Protein AF-A0A1D1V0N4-F1 (afdb_monomer)

Structure (mmCIF, N/CA/C/O backbone):
data_AF-A0A1D1V0N4-F1
#
_entry.id   AF-A0A1D1V0N4-F1
#
loop_
_atom_site.group_PDB
_atom_site.id
_atom_site.type_symbol
_atom_site.label_atom_id
_atom_site.label_alt_id
_atom_site.label_comp_id
_atom_site.label_asym_id
_atom_site.label_entity_id
_atom_site.label_seq_id
_atom_site.pdbx_PDB_ins_code
_atom_site.Cartn_x
_atom_site.Cartn_y
_atom_site.Cartn_z
_atom_site.occupancy
_atom_site.B_iso_or_equiv
_atom_site.auth_seq_id
_atom_site.auth_comp_id
_atom_site.auth_asym_id
_atom_site.auth_atom_id
_atom_site.pdbx_PDB_model_num
ATOM 1 N N . MET A 1 1 ? 11.604 -3.541 -4.615 1.00 46.50 1 MET A N 1
ATOM 2 C CA . MET A 1 1 ? 10.319 -2.804 -4.514 1.00 46.50 1 MET A CA 1
ATOM 3 C C . MET A 1 1 ? 9.424 -3.204 -3.327 1.00 46.50 1 MET A C 1
ATOM 5 O O . MET A 1 1 ? 8.825 -2.302 -2.770 1.00 46.50 1 MET A O 1
ATOM 9 N N . ALA A 1 2 ? 9.342 -4.459 -2.843 1.00 42.97 2 ALA A N 1
ATOM 10 C CA . ALA A 1 2 ? 8.675 -4.743 -1.545 1.00 42.97 2 ALA A CA 1
ATOM 11 C C . ALA A 1 2 ? 9.369 -4.024 -0.371 1.00 42.97 2 ALA A C 1
ATOM 13 O O . ALA A 1 2 ? 8.716 -3.578 0.564 1.00 42.97 2 ALA A O 1
ATOM 14 N N . HIS A 1 3 ? 10.690 -3.822 -0.459 1.00 55.62 3 HIS A N 1
ATOM 15 C CA . HIS A 1 3 ? 11.406 -2.974 0.494 1.00 55.62 3 HIS A CA 1
ATOM 16 C C . HIS A 1 3 ? 10.975 -1.500 0.396 1.00 55.62 3 HIS A C 1
ATOM 18 O O . HIS A 1 3 ? 10.774 -0.863 1.422 1.00 55.62 3 HIS A O 1
ATOM 24 N N . SER A 1 4 ? 10.754 -0.978 -0.818 1.00 58.69 4 SER A N 1
ATOM 25 C CA . SER A 1 4 ? 10.215 0.370 -1.064 1.00 58.69 4 SER A CA 1
ATOM 26 C C . SER A 1 4 ? 8.814 0.528 -0.472 1.00 58.69 4 SER A C 1
ATOM 28 O O . SER A 1 4 ? 8.534 1.534 0.166 1.00 58.69 4 SER A O 1
ATOM 30 N N . TRP A 1 5 ? 7.977 -0.506 -0.593 1.00 66.88 5 TRP A N 1
ATOM 31 C CA . TRP A 1 5 ? 6.676 -0.576 0.066 1.00 66.88 5 TRP A CA 1
ATOM 32 C C . TRP A 1 5 ? 6.765 -0.562 1.578 1.00 66.88 5 TRP A C 1
ATOM 34 O O . TRP A 1 5 ? 6.067 0.212 2.217 1.00 66.88 5 TRP A O 1
ATOM 44 N N . ASN A 1 6 ? 7.636 -1.385 2.157 1.00 68.12 6 ASN A N 1
ATOM 45 C CA . ASN A 1 6 ? 7.829 -1.421 3.603 1.00 68.12 6 ASN A CA 1
ATOM 46 C C . ASN A 1 6 ? 8.368 -0.090 4.130 1.00 68.12 6 ASN A C 1
ATOM 48 O O . ASN A 1 6 ? 7.984 0.333 5.216 1.00 68.12 6 ASN A O 1
ATOM 52 N N . ASN A 1 7 ? 9.198 0.590 3.342 1.00 73.00 7 ASN A N 1
ATOM 53 C CA . ASN A 1 7 ? 9.739 1.900 3.672 1.00 73.00 7 ASN A CA 1
ATOM 54 C C . ASN A 1 7 ? 8.662 2.995 3.591 1.00 73.00 7 ASN A C 1
ATOM 56 O O . ASN A 1 7 ? 8.483 3.733 4.554 1.00 73.00 7 ASN A O 1
ATOM 60 N N . ALA A 1 8 ? 7.894 3.057 2.497 1.00 73.88 8 ALA A N 1
ATOM 61 C CA . ALA A 1 8 ? 6.786 4.002 2.349 1.00 73.88 8 ALA A CA 1
ATOM 62 C C . ALA A 1 8 ? 5.694 3.770 3.406 1.00 73.88 8 ALA A C 1
ATOM 64 O O . ALA A 1 8 ? 5.250 4.700 4.073 1.00 73.88 8 ALA A O 1
ATOM 65 N N . ASN A 1 9 ? 5.311 2.509 3.617 1.00 80.38 9 ASN A N 1
ATOM 66 C CA . ASN A 1 9 ? 4.359 2.106 4.646 1.00 80.38 9 ASN A CA 1
ATOM 67 C C . ASN A 1 9 ? 4.881 2.419 6.056 1.00 80.38 9 ASN A C 1
ATOM 69 O O . ASN A 1 9 ? 4.112 2.842 6.911 1.00 80.38 9 ASN A O 1
ATOM 73 N N . GLY A 1 10 ? 6.183 2.245 6.299 1.00 82.88 10 GLY A N 1
ATOM 74 C CA . GLY A 1 10 ? 6.826 2.613 7.558 1.00 82.88 10 GLY A CA 1
ATOM 75 C C . GLY A 1 10 ? 6.668 4.099 7.874 1.00 82.88 10 GLY A C 1
ATOM 76 O O . GLY A 1 10 ? 6.282 4.443 8.990 1.00 82.88 10 GLY A O 1
ATOM 77 N N . GLU A 1 11 ? 6.878 4.969 6.883 1.00 86.00 11 GLU A N 1
ATOM 78 C CA . GLU A 1 11 ? 6.680 6.412 7.045 1.00 86.00 11 GLU A CA 1
ATOM 79 C C . GLU A 1 11 ? 5.202 6.785 7.211 1.00 86.00 11 GLU A C 1
ATOM 81 O O . GLU A 1 11 ? 4.875 7.589 8.083 1.00 86.00 11 GLU A O 1
ATOM 86 N N . LEU A 1 12 ? 4.283 6.159 6.471 1.00 84.44 12 LEU A N 1
ATOM 87 C CA . LEU A 1 12 ? 2.844 6.380 6.664 1.00 84.44 12 LEU A CA 1
ATOM 88 C C . LEU A 1 12 ? 2.389 5.972 8.072 1.00 84.44 12 LEU A C 1
ATOM 90 O O . LEU A 1 12 ? 1.699 6.734 8.746 1.00 84.44 12 LEU A O 1
ATOM 94 N N . ILE A 1 13 ? 2.827 4.808 8.558 1.00 86.81 13 ILE A N 1
ATOM 95 C CA . ILE A 1 13 ? 2.514 4.321 9.908 1.00 86.81 13 ILE A CA 1
ATOM 96 C C . ILE A 1 13 ? 3.093 5.250 10.983 1.00 86.81 13 ILE A C 1
ATOM 98 O O . ILE A 1 13 ? 2.453 5.496 12.005 1.00 86.81 13 ILE A O 1
ATOM 102 N N . LYS A 1 14 ? 4.310 5.758 10.778 1.00 87.12 14 LYS A N 1
ATOM 103 C CA . LYS A 1 14 ? 4.984 6.648 11.729 1.00 87.12 14 LYS A CA 1
ATOM 104 C C . LYS A 1 14 ? 4.295 8.009 11.832 1.00 87.12 14 LYS A C 1
ATOM 106 O O . LYS A 1 14 ? 4.159 8.534 12.933 1.00 87.12 14 LYS A O 1
ATOM 111 N N . ASN A 1 15 ? 3.867 8.562 10.700 1.00 87.25 15 ASN A N 1
ATOM 112 C CA . ASN A 1 15 ? 3.356 9.930 10.615 1.00 87.25 15 ASN A CA 1
ATOM 113 C C . ASN A 1 15 ? 1.822 10.030 10.735 1.00 87.25 15 ASN A C 1
ATOM 115 O O . ASN A 1 15 ? 1.304 11.133 10.881 1.00 87.25 15 ASN A O 1
ATOM 119 N N . LEU A 1 16 ? 1.094 8.905 10.750 1.00 90.50 16 LEU A N 1
ATOM 120 C CA . LEU A 1 16 ? -0.359 8.849 10.983 1.00 90.50 16 LEU A CA 1
ATOM 121 C C . LEU A 1 16 ? -0.699 8.070 12.273 1.00 90.50 16 LEU A C 1
ATOM 123 O O . LEU A 1 16 ? -1.349 7.019 12.232 1.00 90.50 16 LEU A O 1
ATOM 127 N N . PRO A 1 17 ? -0.263 8.551 13.455 1.00 91.75 17 PRO A N 1
ATOM 128 C CA . PRO A 1 17 ? -0.364 7.795 14.702 1.00 91.75 17 PRO A CA 1
ATOM 129 C C . PRO A 1 17 ? -1.808 7.553 15.151 1.00 91.75 17 PRO A C 1
ATOM 131 O O . PRO A 1 17 ? -2.071 6.542 15.799 1.00 91.75 17 PRO A O 1
ATOM 134 N N . LEU A 1 18 ? -2.738 8.455 14.824 1.00 92.75 18 LEU A N 1
ATOM 135 C CA . LEU A 1 18 ? -4.150 8.316 15.177 1.00 92.75 18 LEU A CA 1
ATOM 136 C C . LEU A 1 18 ? -4.787 7.132 14.437 1.00 92.75 18 LEU A C 1
ATOM 138 O O . LEU A 1 18 ? -5.278 6.203 15.081 1.00 92.75 18 LEU A O 1
ATOM 142 N N . LEU A 1 19 ? -4.665 7.108 13.106 1.00 93.50 19 LEU A N 1
ATOM 143 C CA . LEU A 1 19 ? -5.075 5.988 12.259 1.00 93.50 19 LEU A CA 1
ATOM 144 C C . LEU A 1 19 ? -4.468 4.657 12.725 1.00 93.50 19 LEU A C 1
ATOM 146 O O . LEU A 1 19 ? -5.176 3.666 12.902 1.00 93.50 19 LEU A O 1
ATOM 150 N N . VAL A 1 20 ? -3.161 4.619 12.995 1.00 93.12 20 VAL A N 1
ATOM 151 C CA . VAL A 1 20 ? -2.492 3.382 13.428 1.00 93.12 20 VAL A CA 1
ATOM 152 C C . VAL A 1 20 ? -2.969 2.920 14.804 1.00 93.12 20 VAL A C 1
ATOM 154 O O . VAL A 1 20 ? -3.144 1.717 15.018 1.00 93.12 20 VAL A O 1
ATOM 157 N N . LYS A 1 21 ? -3.194 3.846 15.745 1.00 94.19 21 LYS A N 1
ATOM 158 C CA . LYS A 1 21 ? -3.763 3.517 17.058 1.00 94.19 21 LYS A CA 1
ATOM 159 C C . LYS A 1 21 ? -5.169 2.950 16.905 1.00 94.19 21 LYS A C 1
ATOM 161 O O . LYS A 1 21 ? -5.441 1.916 17.511 1.00 94.19 21 LYS A O 1
ATOM 166 N N . PHE A 1 22 ? -6.018 3.557 16.077 1.00 95.81 22 PHE A N 1
ATOM 167 C CA . PHE A 1 22 ? -7.347 3.031 15.771 1.00 95.81 22 PHE A CA 1
ATOM 168 C C . PHE A 1 22 ? -7.270 1.589 15.246 1.00 95.81 22 PHE A C 1
ATOM 170 O O . PHE A 1 22 ? -7.815 0.682 15.881 1.00 95.81 22 PHE A O 1
ATOM 177 N N . LEU A 1 23 ? -6.496 1.344 14.179 1.00 95.00 23 LEU A N 1
ATOM 178 C CA . LEU A 1 23 ? -6.339 0.016 13.566 1.00 95.00 23 LEU A CA 1
ATOM 179 C C . LEU A 1 23 ? -5.828 -1.041 14.561 1.00 95.00 23 LEU A C 1
ATOM 181 O O . LEU A 1 23 ? -6.326 -2.169 14.600 1.00 95.00 23 LEU A O 1
ATOM 185 N N . ALA A 1 24 ? -4.873 -0.681 15.421 1.00 93.50 24 ALA A N 1
ATOM 186 C CA . ALA A 1 24 ? -4.364 -1.568 16.467 1.00 93.50 24 ALA A CA 1
ATOM 187 C C . ALA A 1 24 ? -5.418 -1.915 17.526 1.00 93.50 24 ALA A C 1
ATOM 189 O O . ALA A 1 24 ? -5.434 -3.031 18.054 1.00 93.50 24 ALA A O 1
ATOM 190 N N . ARG A 1 25 ? -6.298 -0.969 17.859 1.00 94.00 25 ARG A N 1
ATOM 191 C CA . ARG A 1 25 ? -7.324 -1.141 18.893 1.00 94.00 25 ARG A CA 1
ATOM 192 C C . ARG A 1 25 ? -8.475 -1.993 18.394 1.00 94.00 25 ARG A C 1
ATOM 194 O O . ARG A 1 25 ? -8.835 -2.938 19.093 1.00 94.00 25 ARG A O 1
ATOM 201 N N . VAL A 1 26 ? -8.966 -1.750 17.179 1.00 93.88 26 VAL A N 1
ATOM 202 C CA . VAL A 1 26 ? -9.978 -2.615 16.550 1.00 93.88 26 VAL A CA 1
ATOM 203 C C . VAL A 1 26 ? -9.427 -4.018 16.295 1.00 93.88 26 VAL A C 1
ATOM 205 O O . VAL A 1 26 ? -10.101 -5.007 16.577 1.00 93.88 26 VAL A O 1
ATOM 208 N N . GLN A 1 27 ? -8.156 -4.148 15.897 1.00 93.56 27 GLN A N 1
ATOM 209 C CA . GLN A 1 27 ? -7.516 -5.459 15.805 1.00 93.56 27 GLN A CA 1
ATOM 210 C C . GLN A 1 27 ? -7.495 -6.165 17.161 1.00 93.56 27 GLN A C 1
ATOM 212 O O . GLN A 1 27 ? -7.933 -7.306 17.250 1.00 93.56 27 GLN A O 1
ATOM 217 N N . LYS A 1 28 ? -7.049 -5.500 18.231 1.00 91.75 28 LYS A N 1
ATOM 218 C CA . LYS A 1 28 ? -7.027 -6.092 19.576 1.00 91.75 28 LYS A CA 1
ATOM 219 C C . LYS A 1 28 ? -8.428 -6.421 20.104 1.00 91.75 28 LYS A C 1
ATOM 221 O O . LYS A 1 28 ? -8.579 -7.375 20.871 1.00 91.75 28 LYS A O 1
ATOM 226 N N . LEU A 1 29 ? -9.443 -5.663 19.691 1.00 92.00 29 LEU A N 1
ATOM 227 C CA . LEU A 1 29 ? -10.835 -5.946 20.011 1.00 92.00 29 LEU A CA 1
ATOM 228 C C . LEU A 1 29 ? -11.271 -7.274 19.375 1.00 92.00 29 LEU A C 1
ATOM 230 O O . LEU A 1 29 ? -11.803 -8.129 20.074 1.00 92.00 29 LEU A O 1
ATOM 234 N N . PHE A 1 30 ? -10.970 -7.529 18.102 1.00 91.81 30 PHE A N 1
ATOM 235 C CA . PHE A 1 30 ? -11.535 -8.688 17.397 1.00 91.81 30 PHE A CA 1
ATOM 236 C C . PHE A 1 30 ? -10.602 -9.894 17.224 1.00 91.81 30 PHE A C 1
ATOM 238 O O . PHE A 1 30 ? -11.089 -11.019 17.152 1.00 91.81 30 PHE A O 1
ATOM 245 N N . CYS A 1 31 ? -9.280 -9.725 17.135 1.00 86.94 31 CYS A N 1
ATOM 246 C CA . CYS A 1 31 ? -8.394 -10.750 16.562 1.00 86.94 31 CYS A CA 1
ATOM 247 C C . CYS A 1 31 ? -8.414 -12.094 17.302 1.00 86.94 31 CYS A C 1
ATOM 249 O O . CYS A 1 31 ? -8.337 -13.133 16.650 1.00 86.94 31 CYS A O 1
ATOM 251 N N . HIS A 1 32 ? -8.597 -12.076 18.624 1.00 85.62 32 HIS A N 1
ATOM 252 C CA . HIS A 1 32 ? -8.590 -13.264 19.484 1.00 85.62 32 HIS A CA 1
ATOM 253 C C . HIS A 1 32 ? -9.953 -13.587 20.116 1.00 85.62 32 HIS A C 1
ATOM 255 O O . HIS A 1 32 ? -10.005 -14.292 21.116 1.00 85.62 32 HIS A O 1
ATOM 261 N N . SER A 1 33 ? -11.060 -13.061 19.581 1.00 88.56 33 SER A N 1
ATOM 262 C CA . SER A 1 33 ? -12.400 -13.377 20.094 1.00 88.56 33 SER A CA 1
ATOM 263 C C . SER A 1 33 ? -13.366 -13.652 18.949 1.00 88.56 33 SER A C 1
ATOM 265 O O . SER A 1 33 ? -13.804 -12.734 18.258 1.00 88.56 33 SER A O 1
ATOM 267 N N . GLY A 1 34 ? -13.686 -14.935 18.749 1.00 89.62 34 GLY A N 1
ATOM 268 C CA . GLY A 1 34 ? -14.728 -15.360 17.811 1.00 89.62 34 GLY A CA 1
ATOM 269 C C . GLY A 1 34 ? -16.102 -14.824 18.213 1.00 89.62 34 GLY A C 1
ATOM 270 O O . GLY A 1 34 ? -16.825 -14.316 17.365 1.00 89.62 34 GLY A O 1
ATOM 271 N N . GLU A 1 35 ? -16.395 -14.820 19.513 1.00 91.69 35 GLU A N 1
ATOM 272 C CA . GLU A 1 35 ? -17.629 -14.272 20.079 1.00 91.69 35 GLU A CA 1
ATOM 273 C C . GLU A 1 35 ? -17.834 -12.797 19.710 1.00 91.69 35 GLU A C 1
ATOM 275 O O . GLU A 1 35 ? -18.878 -12.441 19.177 1.00 91.69 35 GLU A O 1
ATOM 280 N N . ARG A 1 36 ? -16.823 -11.933 19.884 1.00 92.56 36 ARG A N 1
ATOM 281 C CA . ARG A 1 36 ? -16.953 -10.511 19.518 1.00 92.56 36 ARG A CA 1
ATOM 282 C C . ARG A 1 36 ? -17.083 -10.295 18.015 1.00 92.56 36 ARG A C 1
ATOM 284 O O . ARG A 1 36 ? -17.779 -9.377 17.595 1.00 92.56 36 ARG A O 1
ATOM 291 N N . LYS A 1 37 ? -16.430 -11.126 17.193 1.00 93.81 37 LYS A N 1
ATOM 292 C CA . LYS A 1 37 ? -16.642 -11.091 15.736 1.00 93.81 37 LYS A CA 1
ATOM 293 C C . LYS A 1 37 ? -18.081 -11.463 15.387 1.00 93.81 37 LYS A C 1
ATOM 295 O O . LYS A 1 37 ? -18.649 -10.832 14.504 1.00 93.81 37 LYS A O 1
ATOM 300 N N . GLN A 1 38 ? -18.654 -12.446 16.081 1.00 93.62 38 GLN A N 1
ATOM 301 C CA . GLN A 1 38 ? -20.039 -12.861 15.888 1.00 93.62 38 GLN A CA 1
ATOM 302 C C . GLN A 1 38 ? -21.017 -11.772 16.347 1.00 93.62 38 GLN A C 1
ATOM 304 O O . GLN A 1 38 ? -21.866 -11.374 15.565 1.00 93.62 38 GLN A O 1
ATOM 309 N N . GLN A 1 39 ? -20.815 -11.183 17.528 1.00 94.69 39 GLN A N 1
ATOM 310 C CA . GLN A 1 39 ? -21.619 -10.052 18.014 1.00 94.69 39 GLN A CA 1
ATOM 311 C C . GLN A 1 39 ? -21.595 -8.866 17.041 1.00 94.69 39 GLN A C 1
ATOM 313 O O . GLN A 1 39 ? -22.631 -8.268 16.765 1.00 94.69 39 GLN A O 1
ATOM 318 N N . PHE A 1 40 ? -20.423 -8.532 16.488 1.00 95.19 40 PHE A N 1
ATOM 319 C CA . PHE A 1 40 ? -20.320 -7.473 15.485 1.00 95.19 40 PHE A CA 1
ATOM 320 C C . PHE A 1 40 ? -20.999 -7.860 14.167 1.00 95.19 40 PHE A C 1
ATOM 322 O O . PHE A 1 40 ? -21.683 -7.037 13.566 1.00 95.19 40 PHE A O 1
ATOM 329 N N . LYS A 1 41 ? -20.864 -9.118 13.732 1.00 94.94 41 LYS A N 1
ATOM 330 C CA . LYS A 1 41 ? -21.583 -9.648 12.568 1.00 94.94 41 LYS A CA 1
ATOM 331 C C . LYS A 1 41 ? -23.094 -9.504 12.738 1.00 94.94 41 LYS A C 1
ATOM 333 O O . LYS A 1 41 ? -23.744 -8.968 11.846 1.00 94.94 41 LYS A O 1
ATOM 338 N N . ASP A 1 42 ? -23.632 -9.931 13.873 1.00 95.06 42 ASP A N 1
ATOM 339 C CA . ASP A 1 42 ? -25.063 -9.856 14.168 1.00 95.06 42 ASP A CA 1
ATOM 340 C C . ASP A 1 42 ? -25.533 -8.395 14.211 1.00 95.06 42 ASP A C 1
ATOM 342 O O . ASP A 1 42 ? -26.557 -8.051 13.626 1.00 95.06 42 ASP A O 1
ATOM 346 N N . PHE A 1 43 ? -24.727 -7.508 14.801 1.00 95.06 43 PHE A N 1
ATOM 347 C CA . PHE A 1 43 ? -24.992 -6.071 14.857 1.00 95.06 43 PHE A CA 1
ATOM 348 C C . PHE A 1 43 ? -25.040 -5.391 13.478 1.00 95.06 43 PHE A C 1
ATOM 350 O O . PHE A 1 43 ? -25.883 -4.520 13.246 1.00 95.06 43 PHE A O 1
ATOM 357 N N . VAL A 1 44 ? -24.138 -5.772 12.568 1.00 94.25 44 VAL A N 1
ATOM 358 C CA . VAL A 1 44 ? -24.083 -5.258 11.188 1.00 94.25 44 VAL A CA 1
ATOM 359 C C . VAL A 1 44 ? -25.247 -5.814 10.364 1.00 94.25 44 VAL A C 1
ATOM 361 O O . VAL A 1 44 ? -25.935 -5.057 9.680 1.00 94.25 44 VAL A O 1
ATOM 364 N N . MET A 1 45 ? -25.523 -7.117 10.466 1.00 93.88 45 MET A N 1
ATOM 365 C CA . MET A 1 45 ? -26.628 -7.750 9.736 1.00 93.88 45 MET A CA 1
ATOM 366 C C . MET A 1 45 ? -27.999 -7.246 10.207 1.00 93.88 45 MET A C 1
ATOM 368 O O . MET A 1 45 ? -28.891 -7.077 9.381 1.00 93.88 45 MET A O 1
ATOM 372 N N . ALA A 1 46 ? -28.158 -6.912 11.493 1.00 94.00 46 ALA A N 1
ATOM 373 C CA . ALA A 1 46 ? -29.374 -6.282 12.018 1.00 94.00 46 ALA A CA 1
ATOM 374 C C . ALA A 1 46 ? -29.667 -4.902 11.396 1.00 94.00 46 ALA A C 1
ATOM 376 O O . ALA A 1 46 ? -30.805 -4.443 11.420 1.00 94.00 46 ALA A O 1
ATOM 377 N N . ARG A 1 47 ? -28.660 -4.247 10.802 1.00 92.31 47 ARG A N 1
ATOM 378 C CA . ARG A 1 47 ? -28.799 -2.992 10.041 1.00 92.31 47 ARG A CA 1
ATOM 379 C C . ARG A 1 47 ? -28.948 -3.214 8.537 1.00 92.31 47 ARG A C 1
ATOM 381 O O . ARG A 1 47 ? -28.797 -2.279 7.763 1.00 92.31 47 ARG A O 1
ATOM 388 N N . SER A 1 48 ? -29.247 -4.444 8.116 1.00 90.81 48 SER A N 1
ATOM 389 C CA . SER A 1 48 ? -29.386 -4.832 6.705 1.00 90.81 48 SER A CA 1
ATOM 390 C C . SER A 1 48 ? -28.118 -4.617 5.865 1.00 90.81 48 SER A C 1
ATOM 392 O O . SER A 1 48 ? -28.188 -4.481 4.646 1.00 90.81 48 SER A O 1
ATOM 394 N N . LEU A 1 49 ? -26.941 -4.613 6.500 1.00 89.31 49 LEU A N 1
ATOM 395 C CA . LEU A 1 49 ? -25.658 -4.494 5.812 1.00 89.31 49 LEU A CA 1
ATOM 396 C C . LEU A 1 49 ? -25.026 -5.869 5.585 1.00 89.31 49 LEU A C 1
ATOM 398 O O . LEU A 1 49 ? -25.007 -6.730 6.467 1.00 89.31 49 LEU A O 1
ATOM 402 N N . HIS A 1 50 ? -24.440 -6.065 4.401 1.00 90.00 50 HIS A N 1
ATOM 403 C CA . HIS A 1 50 ? -23.683 -7.277 4.099 1.00 90.00 50 HIS A CA 1
ATOM 404 C C . HIS A 1 50 ? -22.400 -7.326 4.932 1.00 90.00 50 HIS A C 1
ATOM 406 O O . HIS A 1 50 ? -21.499 -6.510 4.721 1.00 90.00 50 HIS A O 1
ATOM 412 N N . PHE A 1 51 ? -22.274 -8.339 5.790 1.00 91.19 51 PHE A N 1
ATOM 413 C CA . PHE A 1 51 ? -21.098 -8.552 6.625 1.00 91.19 51 PHE A CA 1
ATOM 414 C C . PHE A 1 51 ? -19.962 -9.280 5.894 1.00 91.19 51 PHE A C 1
ATOM 416 O O . PHE A 1 51 ? -20.146 -10.299 5.234 1.00 91.19 51 PHE A O 1
ATOM 423 N N . THR A 1 52 ? -18.745 -8.798 6.111 1.00 89.19 52 THR A N 1
ATOM 424 C CA . THR A 1 52 ? -17.492 -9.489 5.785 1.00 89.19 52 THR A CA 1
ATOM 425 C C . THR A 1 52 ? -16.654 -9.579 7.051 1.00 89.19 52 THR A C 1
ATOM 427 O O . THR A 1 52 ? -16.724 -8.678 7.875 1.00 89.19 52 THR A O 1
ATOM 430 N N . SER A 1 53 ? -15.832 -10.615 7.219 1.00 86.00 53 SER A N 1
ATOM 431 C CA . SER A 1 53 ? -14.968 -10.719 8.405 1.00 86.00 53 SER A CA 1
ATOM 432 C C . SER A 1 53 ? -13.966 -9.555 8.501 1.00 86.00 53 SER A C 1
ATOM 434 O O . SER A 1 53 ? -13.379 -9.200 7.475 1.00 86.00 53 SER A O 1
ATOM 436 N N . PRO A 1 54 ? -13.698 -9.013 9.712 1.00 89.12 54 PRO A N 1
ATOM 437 C CA . PRO A 1 54 ? -12.705 -7.963 9.915 1.00 89.12 54 PRO A CA 1
ATOM 438 C C . PRO A 1 54 ? -11.339 -8.306 9.331 1.00 89.12 54 PRO A C 1
ATOM 440 O O . PRO A 1 54 ? -10.769 -9.362 9.623 1.00 89.12 54 PRO A O 1
ATOM 443 N N . VAL A 1 55 ? -10.799 -7.377 8.542 1.00 88.94 55 VAL A N 1
ATOM 444 C CA . VAL A 1 55 ? -9.436 -7.455 8.016 1.00 88.94 55 VAL A CA 1
ATOM 445 C C . VAL A 1 55 ? -8.498 -6.736 8.974 1.00 88.94 55 VAL A C 1
ATOM 447 O O . VAL A 1 55 ? -8.714 -5.575 9.321 1.00 88.94 55 VAL A O 1
ATOM 450 N N . PHE A 1 56 ? -7.441 -7.426 9.397 1.00 88.38 56 PHE A N 1
ATOM 451 C CA . PHE A 1 56 ? -6.449 -6.870 10.311 1.00 88.38 56 PHE A CA 1
ATOM 452 C C . PHE A 1 56 ? -5.209 -6.405 9.564 1.00 88.38 56 PHE A C 1
ATOM 454 O O . PHE A 1 56 ? -4.663 -7.128 8.725 1.00 88.38 56 PHE A O 1
ATOM 461 N N . TYR A 1 57 ? -4.755 -5.201 9.900 1.00 86.00 57 TYR A N 1
ATOM 462 C CA . TYR A 1 57 ? -3.551 -4.648 9.311 1.00 86.00 57 TYR A CA 1
ATOM 463 C C . TYR A 1 57 ? -2.296 -5.398 9.775 1.00 86.00 57 TYR A C 1
ATOM 465 O O . TYR A 1 57 ? -2.228 -5.975 10.862 1.00 86.00 57 TYR A O 1
ATOM 473 N N . CYS A 1 58 ? -1.268 -5.357 8.935 1.00 81.38 58 CYS A N 1
ATOM 474 C CA . CYS A 1 58 ? 0.065 -5.822 9.272 1.00 81.38 58 CYS A CA 1
ATOM 475 C C . CYS A 1 58 ? 1.034 -4.668 9.028 1.00 81.38 58 CYS A C 1
ATOM 477 O O . CYS A 1 58 ? 1.089 -4.126 7.926 1.00 81.38 58 CYS A O 1
ATOM 479 N N . LYS A 1 59 ? 1.814 -4.301 10.051 1.00 75.81 59 LYS A N 1
ATOM 480 C CA . LYS A 1 59 ? 2.753 -3.167 9.987 1.00 75.81 59 LYS A CA 1
ATOM 481 C C . LYS A 1 59 ? 3.783 -3.287 8.860 1.00 75.81 59 LYS A C 1
ATOM 483 O O . LYS A 1 59 ? 4.329 -2.283 8.430 1.00 75.81 59 LYS A O 1
ATOM 488 N N . THR A 1 60 ? 4.055 -4.502 8.395 1.00 73.00 60 THR A N 1
ATOM 489 C CA . THR A 1 60 ? 5.056 -4.794 7.364 1.00 73.00 60 THR A CA 1
ATOM 490 C C . THR A 1 60 ? 4.438 -5.164 6.017 1.00 73.00 60 THR A C 1
ATOM 492 O O . THR A 1 60 ? 5.153 -5.637 5.143 1.00 73.00 60 THR A O 1
ATOM 495 N N . ARG A 1 61 ? 3.116 -5.020 5.831 1.00 76.06 61 ARG A N 1
ATOM 496 C CA . ARG A 1 61 ? 2.451 -5.377 4.568 1.00 76.06 61 ARG A CA 1
ATOM 497 C C . ARG A 1 61 ? 1.427 -4.325 4.166 1.00 76.06 61 ARG A C 1
ATOM 499 O O . ARG A 1 61 ? 0.325 -4.293 4.713 1.00 76.06 61 ARG A O 1
ATOM 506 N N . TRP A 1 62 ? 1.779 -3.536 3.151 1.00 80.56 62 TRP A N 1
ATOM 507 C CA . TRP A 1 62 ? 0.910 -2.509 2.568 1.00 80.56 62 TRP A CA 1
ATOM 508 C C . TRP A 1 62 ? -0.469 -3.049 2.178 1.00 80.56 62 TRP A C 1
ATOM 510 O O . TRP A 1 62 ? -1.484 -2.497 2.580 1.00 80.56 62 TRP A O 1
ATOM 520 N N . SER A 1 63 ? -0.526 -4.184 1.479 1.00 79.69 63 SER A N 1
ATOM 521 C CA . SER A 1 63 ? -1.799 -4.756 1.029 1.00 79.69 63 SER A CA 1
ATOM 522 C C . SER A 1 63 ? -2.737 -5.111 2.188 1.00 79.69 63 SER A C 1
ATOM 524 O O . SER A 1 63 ? -3.947 -4.914 2.095 1.00 79.69 63 SER A O 1
ATOM 526 N N . SER A 1 64 ? -2.202 -5.598 3.312 1.00 83.75 64 SER A N 1
ATOM 527 C CA . SER A 1 64 ? -2.989 -5.833 4.528 1.00 83.75 64 SER A CA 1
ATOM 528 C C . SER A 1 64 ? -3.410 -4.525 5.197 1.00 83.75 64 SER A C 1
ATOM 530 O O . SER A 1 64 ? -4.515 -4.449 5.727 1.00 83.75 64 SER A O 1
ATOM 532 N N . TYR A 1 65 ? -2.550 -3.504 5.171 1.00 87.44 65 TYR A N 1
ATOM 533 C CA . TYR A 1 65 ? -2.853 -2.167 5.679 1.00 87.44 65 TYR A CA 1
ATOM 534 C C . TYR A 1 65 ? -3.997 -1.508 4.901 1.00 87.44 65 TYR A C 1
ATOM 536 O O . TYR A 1 65 ? -5.018 -1.174 5.499 1.00 87.44 65 TYR A O 1
ATOM 544 N N . LEU A 1 66 ? -3.895 -1.444 3.572 1.00 88.06 66 LEU A N 1
ATOM 545 C CA . LEU A 1 66 ? -4.911 -0.854 2.704 1.00 88.06 66 LEU A CA 1
ATOM 546 C C . LEU A 1 66 ? -6.245 -1.614 2.771 1.00 88.06 66 LEU A C 1
ATOM 548 O O . LEU A 1 66 ? -7.296 -0.999 2.925 1.00 88.06 66 LEU A O 1
ATOM 552 N N . ARG A 1 67 ? -6.227 -2.956 2.759 1.00 90.06 67 ARG A N 1
ATOM 553 C CA . ARG A 1 67 ? -7.458 -3.755 2.937 1.00 90.06 67 ARG A CA 1
ATOM 554 C C . ARG A 1 67 ? -8.108 -3.546 4.305 1.00 90.06 67 ARG A C 1
ATOM 556 O O . ARG A 1 67 ? -9.331 -3.573 4.399 1.00 90.06 67 ARG A O 1
ATOM 563 N N . SER A 1 68 ? -7.313 -3.357 5.359 1.00 92.81 68 SER A N 1
ATOM 564 C CA . SER A 1 68 ? -7.843 -3.038 6.687 1.00 92.81 68 SER A CA 1
ATOM 565 C C . SER A 1 68 ? -8.493 -1.656 6.707 1.00 92.81 68 SER A C 1
ATOM 567 O O . SER A 1 68 ? -9.577 -1.522 7.262 1.00 92.81 68 SER A O 1
ATOM 569 N N . ILE A 1 69 ? -7.881 -0.656 6.069 1.00 92.88 69 ILE A N 1
ATOM 570 C CA . ILE A 1 69 ? -8.449 0.694 5.947 1.00 92.88 69 ILE A CA 1
ATOM 571 C C . ILE A 1 69 ? -9.770 0.656 5.182 1.00 92.88 69 ILE A C 1
ATOM 573 O O . ILE A 1 69 ? -10.771 1.111 5.718 1.00 92.88 69 ILE A O 1
ATOM 577 N N . ARG A 1 70 ? -9.806 0.017 4.008 1.00 92.81 70 ARG A N 1
ATOM 578 C CA . ARG A 1 70 ? -11.029 -0.201 3.208 1.00 92.81 70 ARG A CA 1
ATOM 579 C C . ARG A 1 70 ? -12.163 -0.806 4.005 1.00 92.81 70 ARG A C 1
ATOM 581 O O . ARG A 1 70 ? -13.303 -0.358 3.939 1.00 92.81 70 ARG A O 1
ATOM 588 N N . TYR A 1 71 ? -11.829 -1.837 4.773 1.00 94.06 71 TYR A N 1
ATOM 589 C CA . TYR A 1 71 ? -12.789 -2.482 5.645 1.00 94.06 71 TYR A CA 1
ATOM 590 C C . TYR A 1 71 ? -13.370 -1.480 6.646 1.00 94.06 71 TYR A C 1
ATOM 592 O O . TYR A 1 71 ? -14.583 -1.376 6.773 1.00 94.06 71 TYR A O 1
ATOM 600 N N . TRP A 1 72 ? -12.522 -0.726 7.346 1.00 94.62 72 TRP A N 1
ATOM 601 C CA . TRP A 1 72 ? -13.002 0.196 8.372 1.00 94.62 72 TRP A CA 1
ATOM 602 C C . TRP A 1 72 ? -13.650 1.456 7.813 1.00 94.62 72 TRP A C 1
ATOM 604 O O . TRP A 1 72 ? -14.543 1.955 8.471 1.00 94.62 72 TRP A O 1
ATOM 614 N N . VAL A 1 73 ? -13.292 1.920 6.612 1.00 91.88 73 VAL A N 1
ATOM 615 C CA . VAL A 1 73 ? -14.046 2.960 5.890 1.00 91.88 73 VAL A CA 1
ATOM 616 C C . VAL A 1 73 ? -15.482 2.498 5.652 1.00 91.88 73 VAL A C 1
ATOM 618 O O . VAL A 1 73 ? -16.410 3.250 5.924 1.00 91.88 73 VAL A O 1
ATOM 621 N N . LYS A 1 74 ? -15.665 1.246 5.208 1.00 91.50 74 LYS A N 1
ATOM 622 C CA . LYS A 1 74 ? -16.991 0.670 4.949 1.00 91.50 74 LYS A CA 1
ATOM 623 C C . LYS A 1 74 ? -17.852 0.534 6.209 1.00 91.50 74 LYS A C 1
ATOM 625 O O . LYS A 1 74 ? -19.064 0.645 6.095 1.00 91.50 74 LYS A O 1
ATOM 630 N N . TYR A 1 75 ? -17.245 0.238 7.360 1.00 93.88 75 TYR A N 1
ATOM 631 C CA . TYR A 1 75 ? -17.973 -0.060 8.601 1.00 93.88 75 TYR A CA 1
ATOM 632 C C . TYR A 1 75 ? -17.731 0.967 9.719 1.00 93.88 75 TYR A C 1
ATOM 634 O O . TYR A 1 75 ? -17.757 0.592 10.896 1.00 93.88 75 TYR A O 1
ATOM 642 N N . ILE A 1 76 ? -17.376 2.217 9.390 1.00 92.38 76 ILE A N 1
ATOM 643 C CA . ILE A 1 76 ? -16.922 3.186 10.402 1.00 92.38 76 ILE A CA 1
ATOM 644 C C . ILE A 1 76 ? -18.052 3.602 11.349 1.00 92.38 76 ILE A C 1
ATOM 646 O O . ILE A 1 76 ? -17.845 3.667 12.561 1.00 92.38 76 ILE A O 1
ATOM 650 N N . ASP A 1 77 ? -19.252 3.790 10.809 1.00 90.81 77 ASP A N 1
ATOM 651 C CA . ASP A 1 77 ? -20.429 4.174 11.584 1.00 90.81 77 ASP A CA 1
ATOM 652 C C . ASP A 1 77 ? -20.920 2.989 12.433 1.00 90.81 77 ASP A C 1
ATOM 654 O O . ASP A 1 77 ? -21.308 3.139 13.595 1.00 90.81 77 ASP A O 1
ATOM 658 N N . GLU A 1 78 ? -20.823 1.766 11.901 1.00 94.31 78 GLU A N 1
ATOM 659 C CA . GLU A 1 78 ? -21.200 0.551 12.620 1.00 94.31 78 GLU A CA 1
ATOM 660 C C . GLU A 1 78 ? -20.235 0.255 13.759 1.00 94.31 78 GLU A C 1
ATOM 662 O O . GLU A 1 78 ? -20.680 -0.143 14.834 1.00 94.31 78 GLU A O 1
ATOM 667 N N . ILE A 1 79 ? -18.922 0.417 13.558 1.00 94.81 79 ILE A N 1
ATOM 668 C CA . ILE A 1 79 ? -17.971 0.178 14.644 1.00 94.81 79 ILE A CA 1
ATOM 669 C C . ILE A 1 79 ? -18.117 1.227 15.742 1.00 94.81 79 ILE A C 1
ATOM 671 O O . ILE A 1 79 ? -18.047 0.848 16.908 1.00 94.81 79 ILE A O 1
ATOM 675 N N . GLU A 1 80 ? -18.377 2.492 15.399 1.00 94.69 80 GLU A N 1
ATOM 676 C CA . GLU A 1 80 ? -18.680 3.551 16.367 1.00 94.69 80 GLU A CA 1
ATOM 677 C C . GLU A 1 80 ? -19.908 3.184 17.213 1.00 94.69 80 GLU A C 1
ATOM 679 O O . GLU A 1 80 ? -19.825 3.088 18.439 1.00 94.69 80 GLU A O 1
ATOM 684 N N . ALA A 1 81 ? -21.032 2.864 16.571 1.00 94.62 81 ALA A N 1
ATOM 685 C CA . ALA A 1 81 ? -22.250 2.496 17.285 1.00 94.62 81 ALA A CA 1
ATOM 686 C C . ALA A 1 81 ? -22.094 1.189 18.089 1.00 94.62 81 ALA A C 1
ATOM 688 O O . ALA A 1 81 ? -22.679 1.031 19.164 1.00 94.62 81 ALA A O 1
ATOM 689 N N . PHE A 1 82 ? -21.303 0.237 17.588 1.00 95.12 82 PHE A N 1
ATOM 690 C CA . PHE A 1 82 ? -21.064 -1.037 18.258 1.00 95.12 82 PHE A CA 1
ATOM 691 C C . PHE A 1 82 ? -20.224 -0.875 19.525 1.00 95.12 82 PHE A C 1
ATOM 693 O O . PHE A 1 82 ? -20.540 -1.490 20.546 1.00 95.12 82 PHE A O 1
ATOM 700 N N . VAL A 1 83 ? -19.163 -0.056 19.497 1.00 94.94 83 VAL A N 1
ATOM 701 C CA . VAL A 1 83 ? -18.306 0.121 20.680 1.00 94.94 83 VAL A CA 1
ATOM 702 C C . VAL A 1 83 ? -19.047 0.781 21.838 1.00 94.94 83 VAL A C 1
ATOM 704 O O . VAL A 1 83 ? -18.761 0.457 22.991 1.00 94.94 83 VAL A O 1
ATOM 707 N N . GLU A 1 84 ? -20.038 1.628 21.570 1.00 92.75 84 GLU A N 1
ATOM 708 C CA . GLU A 1 84 ? -20.887 2.212 22.613 1.00 92.75 84 GLU A CA 1
ATOM 709 C C . GLU A 1 84 ? -21.704 1.149 23.359 1.00 92.75 84 GLU A C 1
ATOM 711 O O . GLU A 1 84 ? -21.772 1.150 24.587 1.00 92.75 84 GLU A O 1
ATOM 716 N N . GLN A 1 85 ? -22.232 0.156 22.646 1.00 91.69 85 GLN A N 1
ATOM 717 C CA . GLN A 1 85 ? -23.107 -0.869 23.227 1.00 91.69 85 GLN A CA 1
ATOM 718 C C . GLN A 1 85 ? -22.343 -2.065 23.807 1.00 91.69 85 GLN A C 1
ATOM 720 O O . GLN A 1 85 ? -22.847 -2.779 24.680 1.00 91.69 85 GLN A O 1
ATOM 725 N N . LEU A 1 86 ? -21.118 -2.299 23.333 1.00 92.56 86 LEU A N 1
ATOM 726 C CA . LEU A 1 86 ? -20.340 -3.473 23.696 1.00 92.56 86 LEU A CA 1
ATOM 727 C C . LEU A 1 86 ? -19.945 -3.461 25.183 1.00 92.56 86 LEU A C 1
ATOM 729 O O . LEU A 1 86 ? -19.407 -2.488 25.707 1.00 92.56 86 LEU A O 1
ATOM 733 N N . LYS A 1 87 ? -20.138 -4.578 25.884 1.00 89.88 87 LYS A N 1
ATOM 734 C CA . LYS A 1 87 ? -19.670 -4.750 27.268 1.00 89.88 87 LYS A CA 1
ATOM 735 C C . LYS A 1 87 ? -18.530 -5.760 27.288 1.00 89.88 87 LYS A C 1
ATOM 737 O O . LYS A 1 87 ? -18.710 -6.909 26.905 1.00 89.88 87 LYS A O 1
ATOM 742 N N . VAL A 1 88 ? -17.344 -5.334 27.724 1.00 87.25 88 VAL A N 1
ATOM 743 C CA . VAL A 1 88 ? -16.171 -6.213 27.869 1.00 87.25 88 VAL A CA 1
ATOM 744 C C . VAL A 1 88 ? -15.486 -5.989 29.211 1.00 87.25 88 VAL A C 1
ATOM 746 O O . VAL A 1 88 ? -15.471 -4.877 29.734 1.00 87.25 88 VAL A O 1
ATOM 749 N N . SER A 1 89 ? -14.859 -7.038 29.735 1.00 82.94 89 SER A N 1
ATOM 750 C CA . SER A 1 89 ? -14.067 -7.005 30.966 1.00 82.94 89 SER A CA 1
ATOM 751 C C . SER A 1 89 ? -12.563 -7.192 30.693 1.00 82.94 89 SER A C 1
ATOM 753 O O . SER A 1 89 ? -12.119 -7.507 29.581 1.00 82.94 89 SER A O 1
ATOM 755 N N . GLY A 1 90 ? -11.738 -6.953 31.717 1.00 82.06 90 GLY A N 1
ATOM 756 C CA . GLY A 1 90 ? -10.302 -7.245 31.697 1.00 82.06 90 GLY A CA 1
ATOM 757 C C . GLY A 1 90 ? -9.466 -6.361 30.759 1.00 82.06 90 GLY A C 1
ATOM 758 O O . GLY A 1 90 ? -9.742 -5.183 30.545 1.00 82.06 90 GLY A O 1
ATOM 759 N N . LYS A 1 91 ? -8.393 -6.925 30.181 1.00 76.38 91 LYS A N 1
ATOM 760 C CA . LYS A 1 91 ? -7.402 -6.182 29.364 1.00 76.38 91 LYS A CA 1
ATOM 761 C C . LYS A 1 91 ? -7.984 -5.544 28.090 1.00 76.38 91 LYS A C 1
ATOM 763 O O . LYS A 1 91 ? -7.345 -4.662 27.509 1.00 76.38 91 LYS A O 1
ATOM 768 N N . VAL A 1 92 ? -9.156 -5.997 27.641 1.00 87.38 92 VAL A N 1
ATOM 769 C CA . VAL A 1 92 ? -9.852 -5.465 26.458 1.00 87.38 92 VAL A CA 1
ATOM 770 C C . VAL A 1 92 ? -10.709 -4.247 26.815 1.00 87.38 92 VAL A C 1
ATOM 772 O O . VAL A 1 92 ? -10.874 -3.383 25.960 1.00 87.38 92 VAL A O 1
ATOM 775 N N . ALA A 1 93 ? -11.127 -4.091 28.078 1.00 89.31 93 ALA A N 1
ATOM 776 C CA . ALA A 1 93 ? -11.880 -2.922 28.545 1.00 89.31 93 ALA A CA 1
ATOM 777 C C . ALA A 1 93 ? -11.126 -1.613 28.293 1.00 89.31 93 ALA A C 1
ATOM 779 O O . ALA A 1 93 ? -11.686 -0.686 27.724 1.00 89.31 93 ALA A O 1
ATOM 780 N N . LYS A 1 94 ? -9.812 -1.584 28.559 1.00 89.50 94 LYS A N 1
ATOM 781 C CA . LYS A 1 94 ? -8.960 -0.424 28.233 1.00 89.50 94 LYS A CA 1
ATOM 782 C C . LYS A 1 94 ? -8.911 -0.109 26.733 1.00 89.50 94 LYS A C 1
ATOM 784 O O . LYS A 1 94 ? -8.696 1.031 26.346 1.00 89.50 94 LYS A O 1
ATOM 789 N N . CYS A 1 95 ? -9.046 -1.121 25.872 1.00 90.88 95 CYS A N 1
ATOM 790 C CA . CYS A 1 95 ? -9.049 -0.910 24.421 1.00 90.88 95 CYS A CA 1
ATOM 791 C C . CYS A 1 95 ? -10.396 -0.377 23.944 1.00 90.88 95 CYS A C 1
ATOM 793 O O . CYS A 1 95 ? -10.415 0.486 23.076 1.00 90.88 95 CYS A O 1
ATOM 795 N N . LEU A 1 96 ? -11.487 -0.878 24.526 1.00 93.56 96 LEU A N 1
ATOM 796 C CA . LEU A 1 96 ? -12.831 -0.395 24.253 1.00 93.56 96 LEU A CA 1
ATOM 797 C C . LEU A 1 96 ? -13.014 1.048 24.734 1.00 93.56 96 LEU A C 1
ATOM 799 O O . LEU A 1 96 ? -13.485 1.877 23.969 1.00 93.56 96 LEU A O 1
ATOM 803 N N . GLN A 1 97 ? -12.570 1.354 25.955 1.00 93.62 97 GLN A N 1
ATOM 804 C CA . GLN A 1 97 ? -12.601 2.705 26.515 1.00 93.62 97 GLN A CA 1
ATOM 805 C C . GLN A 1 97 ? -11.885 3.706 25.602 1.00 93.62 97 GLN A C 1
ATOM 807 O O . GLN A 1 97 ? -12.458 4.729 25.260 1.00 93.62 97 GLN A O 1
ATOM 812 N N . TYR A 1 98 ? -10.684 3.366 25.130 1.00 93.62 98 TYR A N 1
ATOM 813 C CA . TYR A 1 98 ? -9.946 4.221 24.202 1.00 93.62 98 TYR A CA 1
ATOM 814 C C . TYR A 1 98 ? -10.703 4.481 22.887 1.00 93.62 98 TYR A C 1
ATOM 816 O O . TYR A 1 98 ? -10.655 5.586 22.362 1.00 93.62 98 TYR A O 1
ATOM 824 N N . LEU A 1 99 ? -11.392 3.471 22.338 1.00 95.19 99 LEU A N 1
ATOM 825 C CA . LEU A 1 99 ? -12.199 3.654 21.125 1.00 95.19 99 LEU A CA 1
ATOM 826 C C . LEU A 1 99 ? -13.392 4.580 21.385 1.00 95.19 99 LEU A C 1
ATOM 828 O O . LEU A 1 99 ? -13.650 5.453 20.567 1.00 95.19 99 LEU A O 1
ATOM 832 N N . ARG A 1 100 ? -14.066 4.439 22.532 1.00 95.69 100 ARG A N 1
ATOM 833 C CA . ARG A 1 100 ? -15.154 5.347 22.930 1.00 95.69 100 ARG A CA 1
ATOM 834 C C . ARG A 1 100 ? -14.667 6.782 23.085 1.00 95.69 100 ARG A C 1
ATOM 836 O O . ARG A 1 100 ? -15.259 7.691 22.519 1.00 95.69 100 ARG A O 1
ATOM 843 N N . GLU A 1 101 ? -13.563 6.982 23.805 1.00 95.44 101 GLU A N 1
ATOM 844 C CA . GLU A 1 101 ? -12.943 8.301 24.000 1.00 95.44 101 GLU A CA 1
ATOM 845 C C . GLU A 1 101 ? -12.568 8.954 22.660 1.00 95.44 101 GLU A C 1
ATOM 847 O O . GLU A 1 101 ? -12.860 10.129 22.447 1.00 95.44 101 GLU A O 1
ATOM 852 N N . MET A 1 102 ? -11.994 8.178 21.733 1.00 94.62 102 MET A N 1
ATOM 853 C CA . MET A 1 102 ? -11.660 8.637 20.382 1.00 94.62 102 MET A CA 1
ATOM 854 C C . MET A 1 102 ? -12.897 9.060 19.580 1.00 94.62 102 MET A C 1
ATOM 856 O O . MET A 1 102 ? -12.859 10.101 18.932 1.00 94.62 102 MET A O 1
ATOM 860 N N . PHE A 1 103 ? -13.983 8.279 19.610 1.00 92.81 103 PHE A N 1
ATOM 861 C CA . PHE A 1 103 ? -15.219 8.627 18.897 1.00 92.81 103 PHE A CA 1
ATOM 862 C C . PHE A 1 103 ? -15.995 9.770 19.565 1.00 92.81 103 PHE A C 1
ATOM 864 O O . PHE A 1 103 ? -16.644 10.551 18.875 1.00 92.81 103 PHE A O 1
ATOM 871 N N . SER A 1 104 ? -15.882 9.915 20.886 1.00 92.50 104 SER A N 1
ATOM 872 C CA . SER A 1 104 ? -16.503 11.006 21.649 1.00 92.50 104 SER A CA 1
ATOM 873 C C . SER A 1 104 ? -15.784 12.344 21.442 1.00 92.50 104 SER A C 1
ATOM 875 O O . SER A 1 104 ? -16.393 13.410 21.544 1.00 92.50 104 SER A O 1
ATOM 877 N N . ASN A 1 105 ? -14.483 12.312 21.146 1.00 91.81 105 ASN A N 1
ATOM 878 C CA . ASN A 1 105 ? -13.717 13.497 20.791 1.00 91.81 105 ASN A CA 1
ATOM 879 C C . ASN A 1 105 ? -13.932 13.835 19.310 1.00 91.81 105 ASN A C 1
ATOM 881 O O . ASN A 1 105 ? -13.342 13.214 18.428 1.00 91.81 105 ASN A O 1
ATOM 885 N N . MET A 1 106 ? -14.745 14.858 19.043 1.00 84.06 106 MET A N 1
ATOM 886 C CA . MET A 1 106 ? -15.086 15.275 17.678 1.00 84.06 106 MET A CA 1
ATOM 887 C C . MET A 1 106 ? -13.857 15.583 16.817 1.00 84.06 106 MET A C 1
ATOM 889 O O . MET A 1 106 ? -13.825 15.195 15.651 1.00 84.06 106 MET A O 1
ATOM 893 N N . ASP A 1 107 ? -12.825 16.215 17.379 1.00 84.19 107 ASP A N 1
ATOM 894 C CA . ASP A 1 107 ? -11.604 16.499 16.628 1.00 84.19 107 ASP A CA 1
ATOM 895 C C . ASP A 1 107 ? -10.872 15.202 16.265 1.00 84.19 107 ASP A C 1
ATOM 897 O O . ASP A 1 107 ? -10.534 15.006 15.101 1.00 84.19 107 ASP A O 1
ATOM 901 N N . GLU A 1 108 ? -10.652 14.280 17.208 1.00 88.75 108 GLU A N 1
ATOM 902 C CA . GLU A 1 108 ? -10.012 12.992 16.891 1.00 88.75 108 GLU A CA 1
ATOM 903 C C . GLU A 1 108 ? -10.847 12.151 15.919 1.00 88.75 108 GLU A C 1
ATOM 905 O O . GLU A 1 108 ? -10.298 11.601 14.962 1.00 88.75 108 GLU A O 1
ATOM 910 N N . LYS A 1 109 ? -12.169 12.102 16.098 1.00 88.44 109 LYS A N 1
ATOM 911 C CA . LYS A 1 109 ? -13.086 11.409 15.192 1.00 88.44 109 LYS A CA 1
ATOM 912 C C . LYS A 1 109 ? -12.945 11.919 13.758 1.00 88.44 109 LYS A C 1
ATOM 914 O O . LYS A 1 109 ? -12.714 11.125 12.846 1.00 88.44 109 LYS A O 1
ATOM 919 N N . TYR A 1 110 ? -13.031 13.232 13.538 1.00 85.06 110 TYR A N 1
ATOM 920 C CA . TYR A 1 110 ? -12.935 13.791 12.187 1.00 85.06 110 TYR A CA 1
ATOM 921 C C . TYR A 1 110 ? -11.531 13.670 11.590 1.00 85.06 110 TYR A C 1
ATOM 923 O O . TYR A 1 110 ? -11.406 13.373 10.400 1.00 85.06 110 TYR A O 1
ATOM 931 N N . LYS A 1 111 ? -10.472 13.798 12.403 1.00 86.62 111 LYS A N 1
ATOM 932 C CA . LYS A 1 111 ? -9.094 13.504 11.967 1.00 86.62 111 LYS A CA 1
ATOM 933 C C . LYS A 1 111 ? -8.959 12.055 11.496 1.00 86.62 111 LYS A C 1
ATOM 935 O O . LYS A 1 111 ? -8.384 11.805 10.438 1.00 86.62 111 LYS A O 1
ATOM 940 N N . LEU A 1 112 ? -9.501 11.095 12.250 1.00 90.62 112 LEU A N 1
ATOM 941 C CA . LEU A 1 112 ? -9.475 9.677 11.889 1.00 90.62 112 LEU A CA 1
ATOM 942 C C . LEU A 1 112 ? -10.242 9.417 10.588 1.00 90.62 112 LEU A C 1
ATOM 944 O O . LEU A 1 112 ? -9.714 8.749 9.700 1.00 90.62 112 LEU A O 1
ATOM 948 N N . LEU A 1 113 ? -11.462 9.948 10.470 1.00 87.12 113 LEU A N 1
ATOM 949 C CA . LEU A 1 113 ? -12.295 9.804 9.273 1.00 87.12 113 LEU A CA 1
ATOM 950 C C . LEU A 1 113 ? -11.588 10.349 8.033 1.00 87.12 113 LEU A C 1
ATOM 952 O O . LEU A 1 113 ? -11.546 9.673 7.003 1.00 87.12 113 LEU A O 1
ATOM 956 N N . PHE A 1 114 ? -10.977 11.530 8.154 1.00 84.38 114 PHE A N 1
ATOM 957 C CA . PHE A 1 114 ? -10.163 12.117 7.097 1.00 84.38 114 PHE A CA 1
ATOM 958 C C . PHE A 1 114 ? -9.012 11.185 6.702 1.00 84.38 114 PHE A C 1
ATOM 960 O O . PHE A 1 114 ? -8.859 10.864 5.527 1.00 84.38 114 PHE A O 1
ATOM 967 N N . GLN A 1 115 ? -8.228 10.703 7.671 1.00 87.88 115 GLN A N 1
ATOM 968 C CA . GLN A 1 115 ? -7.076 9.835 7.404 1.00 87.88 115 GLN A CA 1
ATOM 969 C C . GLN A 1 115 ? -7.483 8.500 6.759 1.00 87.88 115 GLN A C 1
ATOM 971 O O . GLN A 1 115 ? -6.829 8.061 5.815 1.00 87.88 115 GLN A O 1
ATOM 976 N N . LEU A 1 116 ? -8.560 7.862 7.232 1.00 90.25 116 LEU A N 1
ATOM 977 C CA . LEU A 1 116 ? -9.088 6.617 6.666 1.00 90.25 116 LEU A CA 1
ATOM 978 C C . LEU A 1 116 ? -9.490 6.797 5.197 1.00 90.25 116 LEU A C 1
ATOM 980 O O . LEU A 1 116 ? -9.017 6.058 4.334 1.00 90.25 116 LEU A O 1
ATOM 984 N N . ARG A 1 117 ? -10.326 7.802 4.915 1.00 86.38 117 ARG A N 1
ATOM 985 C CA . ARG A 1 117 ? -10.863 8.058 3.571 1.00 86.38 117 ARG A CA 1
ATOM 986 C C . ARG A 1 117 ? -9.781 8.522 2.602 1.00 86.38 117 ARG A C 1
ATOM 988 O O . ARG A 1 117 ? -9.732 8.048 1.472 1.00 86.38 117 ARG A O 1
ATOM 995 N N . ALA A 1 118 ? -8.875 9.390 3.051 1.00 82.88 118 ALA A N 1
ATOM 996 C CA . ALA A 1 118 ? -7.783 9.869 2.215 1.00 82.88 118 ALA A CA 1
ATOM 997 C C . ALA A 1 118 ? -6.844 8.728 1.800 1.00 82.88 118 ALA A C 1
ATOM 999 O O . ALA A 1 118 ? -6.490 8.637 0.628 1.00 82.88 118 ALA A O 1
ATOM 1000 N N . ILE A 1 119 ? -6.468 7.831 2.724 1.00 86.31 119 ILE A N 1
ATOM 1001 C CA . ILE A 1 119 ? -5.612 6.684 2.386 1.00 86.31 119 ILE A CA 1
ATOM 1002 C C . ILE A 1 119 ? -6.335 5.679 1.485 1.00 86.31 119 ILE A C 1
ATOM 1004 O O . ILE A 1 119 ? -5.703 5.140 0.579 1.00 86.31 119 ILE A O 1
ATOM 1008 N N . ASP A 1 120 ? -7.629 5.431 1.699 1.00 87.38 120 ASP A N 1
ATOM 1009 C CA . ASP A 1 120 ? -8.403 4.555 0.815 1.00 87.38 120 ASP A CA 1
ATOM 1010 C C . ASP A 1 120 ? -8.452 5.090 -0.623 1.00 87.38 120 ASP A C 1
ATOM 1012 O O . ASP A 1 120 ? -8.136 4.366 -1.568 1.00 87.38 120 ASP A O 1
ATOM 1016 N N . HIS A 1 121 ? -8.737 6.388 -0.765 1.00 82.12 121 HIS A N 1
ATOM 1017 C CA . HIS A 1 121 ? -8.805 7.074 -2.052 1.00 82.12 121 HIS A CA 1
ATOM 1018 C C . HIS A 1 121 ? -7.462 7.050 -2.803 1.00 82.12 121 HIS A C 1
ATOM 1020 O O . HIS A 1 121 ? -7.403 6.697 -3.981 1.00 82.12 121 HIS A O 1
ATOM 1026 N N . ILE A 1 122 ? -6.354 7.383 -2.129 1.00 77.56 122 ILE A N 1
ATOM 1027 C CA . ILE A 1 122 ? -5.039 7.432 -2.790 1.00 77.56 122 ILE A CA 1
ATOM 1028 C C . ILE A 1 122 ? -4.360 6.063 -2.886 1.00 77.56 122 ILE A C 1
ATOM 1030 O O . ILE A 1 122 ? -3.351 5.940 -3.579 1.00 77.56 122 ILE A O 1
ATOM 1034 N N . GLY A 1 123 ? -4.863 5.046 -2.182 1.00 80.50 123 GLY A N 1
ATOM 1035 C CA . GLY A 1 123 ? -4.148 3.799 -1.928 1.00 80.50 123 GLY A CA 1
ATOM 1036 C C . GLY A 1 123 ? -3.765 3.031 -3.191 1.00 80.50 123 GLY A C 1
ATOM 1037 O O . GLY A 1 123 ? -2.599 2.666 -3.342 1.00 80.50 123 GLY A O 1
ATOM 1038 N N . ASP A 1 124 ? -4.704 2.848 -4.126 1.00 76.81 124 ASP A N 1
ATOM 1039 C CA . ASP A 1 124 ? -4.438 2.128 -5.384 1.00 76.81 124 ASP A CA 1
ATOM 1040 C C . ASP A 1 124 ? -3.514 2.921 -6.312 1.00 76.81 124 ASP A C 1
ATOM 1042 O O . ASP A 1 124 ? -2.650 2.352 -6.979 1.00 76.81 124 ASP A O 1
ATOM 1046 N N . ARG A 1 125 ? -3.655 4.253 -6.344 1.00 73.00 125 ARG A N 1
ATOM 1047 C CA . ARG A 1 125 ? -2.789 5.116 -7.156 1.00 73.00 125 ARG A CA 1
ATOM 1048 C C . ARG A 1 125 ? -1.371 5.134 -6.600 1.00 73.00 125 ARG A C 1
ATOM 1050 O O . ARG A 1 125 ? -0.421 4.971 -7.361 1.00 73.00 125 ARG A O 1
ATOM 1057 N N . LEU A 1 126 ? -1.224 5.270 -5.283 1.00 72.50 126 LEU A N 1
ATOM 1058 C CA . LEU A 1 126 ? 0.057 5.112 -4.602 1.00 72.50 126 LEU A CA 1
ATOM 1059 C C . LEU A 1 126 ? 0.652 3.735 -4.923 1.00 72.50 126 LEU A C 1
ATOM 1061 O O . LEU A 1 126 ? 1.859 3.628 -5.149 1.00 72.50 126 LEU A O 1
ATOM 1065 N N . GLU A 1 127 ? -0.198 2.707 -5.032 1.00 72.19 127 GLU A N 1
ATOM 1066 C CA . GLU A 1 127 ? 0.233 1.360 -5.378 1.00 72.19 127 GLU A CA 1
ATOM 1067 C C . GLU A 1 127 ? 0.725 1.172 -6.802 1.00 72.19 127 GLU A C 1
ATOM 1069 O O . GLU A 1 127 ? 1.810 0.617 -7.020 1.00 72.19 127 GLU A O 1
ATOM 1074 N N . ALA A 1 128 ? 0.007 1.731 -7.764 1.00 66.56 128 ALA A N 1
ATOM 1075 C CA . ALA A 1 128 ? 0.437 1.764 -9.148 1.00 66.56 128 ALA A CA 1
ATOM 1076 C C . ALA A 1 128 ? 1.756 2.540 -9.316 1.00 66.56 128 ALA A C 1
ATOM 1078 O O . ALA A 1 128 ? 2.646 2.109 -10.050 1.00 66.56 128 ALA A O 1
ATOM 1079 N N . GLU A 1 129 ? 1.913 3.665 -8.623 1.00 62.69 129 GLU A N 1
ATOM 1080 C CA . GLU A 1 129 ? 3.047 4.575 -8.805 1.00 62.69 129 GLU A CA 1
ATOM 1081 C C . GLU A 1 129 ? 4.331 4.075 -8.131 1.00 62.69 129 GLU A C 1
ATOM 1083 O O . GLU A 1 129 ? 5.405 4.107 -8.743 1.00 62.69 129 GLU A O 1
ATOM 1088 N N . LEU A 1 130 ? 4.230 3.501 -6.927 1.00 60.97 130 LEU A N 1
ATOM 1089 C CA . LEU A 1 130 ? 5.356 2.828 -6.269 1.00 60.97 130 LEU A CA 1
ATOM 1090 C C . LEU A 1 130 ? 5.800 1.572 -7.028 1.00 60.97 130 LEU A C 1
ATOM 1092 O O . LEU A 1 130 ? 6.993 1.260 -7.048 1.00 60.97 130 LEU A O 1
ATOM 1096 N N . THR A 1 131 ? 4.877 0.892 -7.713 1.00 58.47 131 THR A N 1
ATOM 1097 C CA . THR A 1 131 ? 5.203 -0.232 -8.606 1.00 58.47 131 THR A CA 1
ATOM 1098 C C . THR A 1 131 ? 5.929 0.236 -9.872 1.00 58.47 131 THR A C 1
ATOM 1100 O O . THR A 1 131 ? 6.819 -0.455 -10.363 1.00 58.47 131 THR A O 1
ATOM 1103 N N . LYS A 1 132 ? 5.621 1.440 -10.370 1.00 53.41 132 LYS A N 1
ATOM 1104 C CA . LYS A 1 132 ? 6.270 2.047 -11.548 1.00 53.41 132 LYS A CA 1
ATOM 1105 C C . LYS A 1 132 ? 7.566 2.807 -11.225 1.00 53.41 132 LYS A C 1
ATOM 1107 O O . LYS A 1 132 ? 8.249 3.246 -12.147 1.00 53.41 132 LYS A O 1
ATOM 1112 N N . SER A 1 133 ? 7.920 2.974 -9.945 1.00 51.84 133 SER A N 1
ATOM 1113 C CA . SER A 1 133 ? 9.011 3.857 -9.483 1.00 51.84 133 SER A CA 1
ATOM 1114 C C . SER A 1 133 ? 8.820 5.337 -9.871 1.00 51.84 133 SER A C 1
ATOM 1116 O O 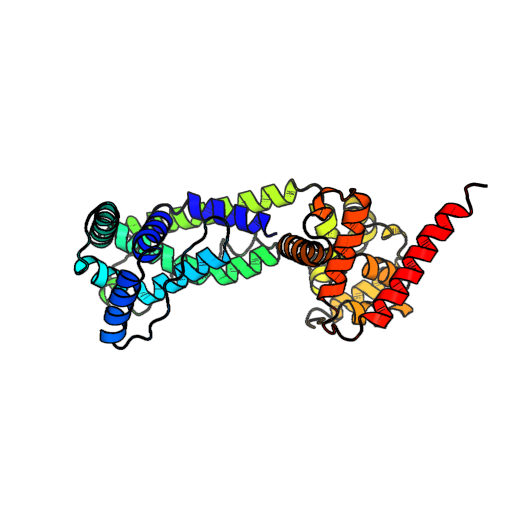. SER A 1 133 ? 9.782 6.096 -9.940 1.00 51.84 133 SER A O 1
ATOM 1118 N N . ARG A 1 134 ? 7.573 5.764 -10.117 1.00 45.34 134 ARG A N 1
ATOM 1119 C CA . ARG A 1 134 ? 7.201 7.143 -10.466 1.00 45.34 134 ARG A CA 1
ATOM 1120 C C . ARG A 1 134 ? 6.656 7.844 -9.226 1.00 45.34 134 ARG A C 1
ATOM 1122 O O . ARG A 1 134 ? 5.468 7.850 -8.965 1.00 45.34 134 ARG A O 1
ATOM 1129 N N . ILE A 1 135 ? 7.537 8.417 -8.416 1.00 45.69 135 ILE A N 1
ATOM 1130 C CA . ILE A 1 135 ? 7.135 9.058 -7.147 1.00 45.69 135 ILE A CA 1
ATOM 1131 C C . ILE A 1 135 ? 7.013 10.582 -7.321 1.00 45.69 135 ILE A C 1
ATOM 1133 O O . ILE A 1 135 ? 6.560 11.286 -6.428 1.00 45.69 135 ILE A O 1
ATOM 1137 N N . SER A 1 136 ? 7.388 11.135 -8.481 1.00 38.09 136 SER A N 1
ATOM 1138 C CA . SER A 1 136 ? 7.538 12.588 -8.604 1.00 38.09 136 SER A CA 1
ATOM 1139 C C . SER A 1 136 ? 6.209 13.348 -8.722 1.00 38.09 136 SER A C 1
ATOM 1141 O O . SER A 1 136 ? 5.981 14.250 -7.925 1.00 38.09 136 SER A O 1
ATOM 1143 N N . SER A 1 137 ? 5.307 12.959 -9.633 1.00 39.31 137 SER A N 1
ATOM 1144 C CA . SER A 1 137 ? 4.136 13.775 -10.017 1.00 39.31 137 SER A CA 1
ATOM 1145 C C . SER A 1 137 ? 2.829 13.453 -9.284 1.00 39.31 137 SER A C 1
ATOM 1147 O O . SER A 1 137 ? 1.847 14.180 -9.414 1.00 39.31 137 SER A O 1
ATOM 1149 N N . THR A 1 138 ? 2.776 12.363 -8.519 1.00 45.72 138 THR A N 1
ATOM 1150 C CA . THR A 1 138 ? 1.515 11.901 -7.918 1.00 45.72 138 THR A CA 1
ATOM 1151 C C . THR A 1 138 ? 1.176 12.602 -6.605 1.00 45.72 138 THR A C 1
ATOM 1153 O O . THR A 1 138 ? 0.005 12.792 -6.300 1.00 45.72 138 THR A O 1
ATOM 1156 N N . PHE A 1 139 ? 2.183 13.052 -5.863 1.00 47.69 139 PHE A N 1
ATOM 1157 C CA . PHE A 1 139 ? 2.004 13.597 -4.517 1.00 47.69 139 PHE A CA 1
ATOM 1158 C C . PHE A 1 139 ? 1.539 15.056 -4.479 1.00 47.69 139 PHE A C 1
ATOM 1160 O O . PHE A 1 139 ? 0.871 15.446 -3.528 1.00 47.69 139 PHE A O 1
ATOM 1167 N N . GLU A 1 140 ? 1.854 15.843 -5.509 1.00 41.09 140 GLU A N 1
ATOM 1168 C CA . GLU A 1 140 ? 1.532 17.277 -5.567 1.00 41.09 140 GLU A CA 1
ATOM 1169 C C . GLU A 1 140 ? 0.101 17.552 -6.062 1.00 41.09 140 GLU A C 1
ATOM 1171 O O . GLU A 1 140 ? -0.443 18.621 -5.812 1.00 41.09 140 GLU A O 1
ATOM 1176 N N . GLY A 1 141 ? -0.531 16.580 -6.731 1.00 41.81 141 GLY A N 1
ATOM 1177 C CA . GLY A 1 141 ? -1.812 16.762 -7.423 1.00 41.81 141 GLY A CA 1
ATOM 1178 C C . GLY A 1 141 ? -3.038 16.163 -6.734 1.00 41.81 141 GLY A C 1
ATOM 1179 O O . GLY A 1 141 ? -4.097 16.109 -7.356 1.00 41.81 141 GLY A O 1
ATOM 1180 N N . PHE A 1 142 ? -2.933 15.661 -5.499 1.00 48.44 142 PHE A N 1
ATOM 1181 C CA . PHE A 1 142 ? -4.125 15.185 -4.799 1.00 48.44 142 PHE A CA 1
ATOM 1182 C C . PHE A 1 142 ? -4.950 16.386 -4.335 1.00 48.44 142 PHE A C 1
ATOM 1184 O O . PHE A 1 142 ? -4.701 16.968 -3.279 1.00 48.44 142 PHE A O 1
ATOM 1191 N N . LEU A 1 143 ? -5.957 16.731 -5.136 1.00 47.28 143 LEU A N 1
ATOM 1192 C CA . LEU A 1 143 ? -7.072 17.598 -4.764 1.00 47.28 143 LEU A CA 1
ATOM 1193 C C . LEU A 1 143 ? -7.936 16.885 -3.705 1.00 47.28 143 LEU A C 1
ATOM 1195 O O . LEU A 1 143 ? -9.101 16.574 -3.930 1.00 47.28 143 LEU A O 1
ATOM 1199 N N . LEU A 1 144 ? -7.349 16.635 -2.526 1.00 53.06 144 LEU A N 1
ATOM 1200 C CA . LEU A 1 144 ? -8.007 16.076 -1.336 1.00 53.06 144 LEU A CA 1
ATOM 1201 C C . LEU A 1 144 ? -9.219 16.916 -0.900 1.00 53.06 144 LEU A C 1
ATOM 1203 O O . LEU A 1 144 ? -10.055 16.437 -0.142 1.00 53.06 144 LEU A O 1
ATOM 1207 N N . ASP A 1 145 ? -9.297 18.162 -1.376 1.00 48.31 145 ASP A N 1
ATOM 1208 C CA . ASP A 1 145 ? -10.353 19.115 -1.054 1.00 48.31 145 ASP A CA 1
ATOM 1209 C C . ASP A 1 145 ? -11.686 18.810 -1.780 1.00 48.31 145 ASP A C 1
ATOM 1211 O O . ASP A 1 145 ? -12.732 19.214 -1.280 1.00 48.31 145 ASP A O 1
ATOM 1215 N N . ASN A 1 146 ? -11.684 18.081 -2.911 1.00 43.09 146 ASN A N 1
ATOM 1216 C CA . ASN A 1 146 ? -12.881 17.908 -3.758 1.00 43.09 146 ASN A CA 1
ATOM 1217 C C . ASN A 1 146 ? -13.600 16.552 -3.614 1.00 43.09 146 ASN A C 1
ATOM 1219 O O . ASN A 1 146 ? -14.757 16.445 -4.013 1.00 43.09 146 ASN A O 1
ATOM 1223 N N . GLU A 1 147 ? -12.954 15.520 -3.059 1.00 45.69 147 GLU A N 1
ATOM 1224 C CA . GLU A 1 147 ? -13.467 14.135 -3.115 1.00 45.69 147 GLU A CA 1
ATOM 1225 C C . GLU A 1 147 ? -13.889 13.533 -1.764 1.00 45.69 147 GLU A C 1
ATOM 1227 O O . GLU A 1 147 ? -14.316 12.381 -1.689 1.00 45.69 147 GLU A O 1
ATOM 1232 N N . LEU A 1 148 ? -13.846 14.308 -0.679 1.00 49.62 148 LEU A N 1
ATOM 1233 C CA . LEU A 1 148 ? -14.284 13.851 0.643 1.00 49.62 148 LEU A CA 1
ATOM 1234 C C . LEU A 1 148 ? -15.802 14.063 0.845 1.00 49.62 148 LEU A C 1
ATOM 1236 O O . LEU A 1 148 ? -16.234 14.820 1.706 1.00 49.62 148 LEU A O 1
ATOM 1240 N N . ASP A 1 149 ? -16.570 13.300 0.060 1.00 43.69 149 ASP A N 1
ATOM 1241 C CA . ASP A 1 149 ? -17.936 12.798 0.301 1.00 43.69 149 ASP A CA 1
ATOM 1242 C C . ASP A 1 149 ? -19.166 13.750 0.170 1.00 43.69 149 ASP A C 1
ATOM 1244 O O . ASP A 1 149 ? -19.390 14.631 1.007 1.00 43.69 149 ASP A O 1
ATOM 1248 N N . PRO A 1 150 ? -20.076 13.495 -0.801 1.00 42.50 150 PRO A N 1
ATOM 1249 C CA . PRO A 1 150 ? -21.420 14.070 -0.869 1.00 42.50 150 PRO A CA 1
ATOM 1250 C C . PRO A 1 150 ? -22.438 13.503 0.150 1.00 42.50 150 PRO A C 1
ATOM 1252 O O . PRO A 1 150 ? -23.630 13.794 0.037 1.00 42.50 150 PRO A O 1
ATOM 1255 N N . HIS A 1 151 ? -22.003 12.747 1.157 1.00 41.62 151 HIS A N 1
ATOM 1256 C CA . HIS A 1 151 ? -22.801 12.288 2.301 1.00 41.62 151 HIS A CA 1
ATOM 1257 C C . HIS A 1 151 ? -22.222 12.688 3.663 1.00 41.62 151 HIS A C 1
ATOM 1259 O O . HIS A 1 151 ? -22.748 12.262 4.692 1.00 41.62 151 HIS A O 1
ATOM 1265 N N . ALA A 1 152 ? -21.219 13.579 3.709 1.00 45.16 152 ALA A N 1
ATOM 1266 C CA . ALA A 1 152 ? -21.016 14.376 4.917 1.00 45.16 152 ALA A CA 1
ATOM 1267 C C . ALA A 1 152 ? -22.384 14.975 5.311 1.00 45.16 152 ALA A C 1
ATOM 1269 O O . ALA A 1 152 ? -23.067 15.487 4.406 1.00 45.16 152 ALA A O 1
ATOM 1270 N N . PRO A 1 153 ? -22.820 14.875 6.590 1.00 42.00 153 PRO A N 1
ATOM 1271 C CA . PRO A 1 153 ? -24.106 15.423 7.026 1.00 42.00 153 PRO A CA 1
ATOM 1272 C C . PRO A 1 153 ? -24.226 16.827 6.448 1.00 42.00 153 PRO A C 1
ATOM 1274 O O . PRO A 1 153 ? -23.217 17.523 6.403 1.00 42.00 153 PRO A O 1
ATOM 1277 N N . ALA A 1 154 ? -25.394 17.206 5.922 1.00 42.47 154 ALA A N 1
ATOM 1278 C CA . ALA A 1 154 ? -25.577 18.390 5.068 1.00 42.47 154 ALA A CA 1
ATOM 1279 C C . ALA A 1 154 ? -24.923 19.685 5.607 1.00 42.47 154 ALA A C 1
ATOM 1281 O O . ALA A 1 154 ? -24.558 20.563 4.835 1.00 42.47 154 ALA A O 1
ATOM 1282 N N . GLU A 1 155 ? -24.678 19.743 6.913 1.00 41.78 155 GLU A N 1
ATOM 1283 C CA . GLU A 1 155 ? -23.856 20.720 7.621 1.00 41.78 155 GLU A CA 1
ATOM 1284 C C . GLU A 1 155 ? -22.397 20.830 7.104 1.00 41.78 155 GLU A C 1
ATOM 1286 O O . GLU A 1 155 ? -21.838 21.913 7.029 1.00 41.78 155 GLU A O 1
ATOM 1291 N N . GLY A 1 156 ? -21.718 19.767 6.678 1.00 41.62 156 GLY A N 1
ATOM 1292 C CA . GLY A 1 156 ? -20.293 19.829 6.335 1.00 41.62 156 GLY A CA 1
ATOM 1293 C C . GLY A 1 156 ? -19.939 20.641 5.092 1.00 41.62 156 GLY A C 1
ATOM 1294 O O . GLY A 1 156 ? -18.908 21.317 5.057 1.00 41.62 156 GLY A O 1
ATOM 1295 N N . ARG A 1 157 ? -20.829 20.644 4.097 1.00 44.81 157 ARG A N 1
ATOM 1296 C CA . ARG A 1 157 ? -20.628 21.390 2.846 1.00 44.81 157 ARG A CA 1
ATOM 1297 C C . ARG A 1 157 ? -20.925 22.885 2.984 1.00 44.81 157 ARG A C 1
ATOM 1299 O O . ARG A 1 157 ? -20.415 23.667 2.190 1.00 44.81 157 AR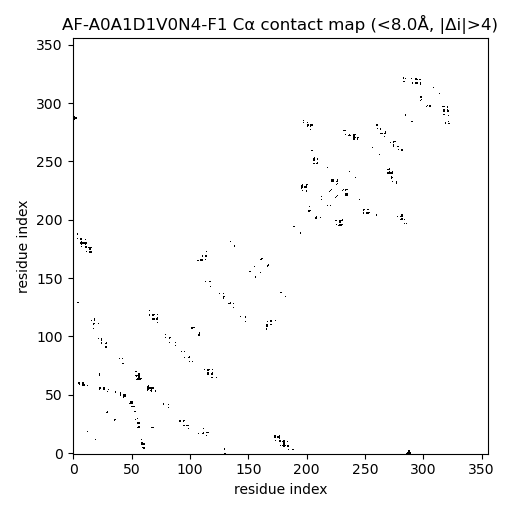G A O 1
ATOM 1306 N N . THR A 1 158 ? -21.660 23.295 4.018 1.00 46.88 158 THR A N 1
ATOM 1307 C CA . THR A 1 158 ? -21.995 24.702 4.297 1.00 46.88 158 THR A CA 1
ATOM 1308 C C . THR A 1 158 ? -21.060 25.377 5.312 1.00 46.88 158 THR A C 1
ATOM 1310 O O . THR A 1 158 ? -21.039 26.602 5.396 1.00 46.88 158 THR A O 1
ATOM 1313 N N . ASN A 1 159 ? -20.242 24.622 6.063 1.00 48.94 159 ASN A N 1
ATOM 1314 C CA . ASN A 1 159 ? -19.651 25.116 7.323 1.00 48.94 159 ASN A CA 1
ATOM 1315 C C . ASN A 1 159 ? -18.153 25.476 7.275 1.00 48.94 159 ASN A C 1
ATOM 1317 O O . ASN A 1 159 ? -17.541 25.690 8.324 1.00 48.94 159 ASN A O 1
ATOM 1321 N N . GLY A 1 160 ? -17.524 25.523 6.097 1.00 57.28 160 GLY A N 1
ATOM 1322 C CA . GLY A 1 160 ? -16.124 25.950 5.978 1.00 57.28 160 GLY A CA 1
ATOM 1323 C C . GLY A 1 160 ? -15.137 25.044 6.725 1.00 57.28 160 GLY A C 1
ATOM 1324 O O . GLY A 1 160 ? -14.251 25.540 7.418 1.00 57.28 160 GLY A O 1
ATOM 1325 N N . TRP A 1 161 ? -15.279 23.719 6.608 1.00 61.50 161 TRP A N 1
ATOM 1326 C CA . TRP A 1 161 ? -14.396 22.739 7.263 1.00 61.50 161 TRP A CA 1
ATOM 1327 C C . TRP A 1 161 ? -12.913 22.913 6.932 1.00 61.50 161 TRP A C 1
ATOM 1329 O O . TRP A 1 161 ? -12.068 22.637 7.776 1.00 61.50 161 TRP A O 1
ATOM 1339 N N . THR A 1 162 ? -12.595 23.482 5.769 1.00 61.75 162 THR A N 1
ATOM 1340 C CA . THR A 1 162 ? -11.234 23.899 5.402 1.00 61.75 162 THR A CA 1
ATOM 1341 C C . THR A 1 162 ? -10.614 24.906 6.379 1.00 61.75 162 THR A C 1
ATOM 1343 O O . THR A 1 162 ? -9.396 25.037 6.424 1.00 61.75 162 THR A O 1
ATOM 1346 N N . ARG A 1 163 ? -11.430 25.596 7.189 1.00 66.38 163 ARG A N 1
ATOM 1347 C CA . ARG A 1 163 ? -11.002 26.516 8.256 1.00 66.38 163 ARG A CA 1
ATOM 1348 C C . ARG A 1 163 ? -10.909 25.852 9.633 1.00 66.38 163 ARG A C 1
ATOM 1350 O O . ARG A 1 163 ? -10.491 26.503 10.587 1.00 66.38 163 ARG A O 1
ATOM 1357 N N . LYS A 1 164 ? -11.329 24.591 9.783 1.00 74.50 164 LYS A N 1
ATOM 1358 C CA . LYS A 1 164 ? -11.236 23.874 11.060 1.00 74.50 164 LYS A CA 1
ATOM 1359 C C . LYS A 1 164 ? -9.796 23.431 11.294 1.00 74.50 164 LYS A C 1
ATOM 1361 O O . LYS A 1 164 ? -9.160 22.862 10.410 1.00 74.50 164 LYS A O 1
ATOM 1366 N N . LEU A 1 165 ? -9.308 23.642 12.516 1.00 79.62 165 LEU A N 1
ATOM 1367 C CA . LEU A 1 165 ? -7.935 23.310 12.896 1.00 79.62 165 LEU A CA 1
ATOM 1368 C C . LEU A 1 165 ? -7.614 21.828 12.642 1.00 79.62 165 LEU A C 1
ATOM 1370 O O . LEU A 1 165 ? -6.577 21.515 12.063 1.00 79.62 165 LEU A O 1
ATOM 1374 N N . TRP A 1 166 ? -8.543 20.925 12.975 1.00 79.25 166 TRP A N 1
ATOM 1375 C CA . TRP A 1 166 ? -8.368 19.487 12.769 1.00 79.25 166 TRP A CA 1
ATOM 1376 C C . TRP A 1 166 ? -8.140 19.101 11.299 1.00 79.25 166 TRP A C 1
ATOM 1378 O O . TRP A 1 166 ? -7.399 18.149 11.030 1.00 79.25 166 TRP A O 1
ATOM 1388 N N . TYR A 1 167 ? -8.748 19.833 10.356 1.00 76.69 167 TYR A N 1
ATOM 1389 C CA . TYR A 1 167 ? -8.622 19.589 8.920 1.00 76.69 167 TYR A CA 1
ATOM 1390 C C . TYR A 1 167 ? -7.228 19.974 8.444 1.00 76.69 167 TYR A C 1
ATOM 1392 O O . TYR A 1 167 ? -6.515 19.151 7.868 1.00 76.69 167 TYR A O 1
ATOM 1400 N N . THR A 1 168 ? -6.808 21.201 8.759 1.00 77.06 168 THR A N 1
ATOM 1401 C CA . THR A 1 168 ? -5.477 21.711 8.420 1.00 77.06 168 THR A CA 1
ATOM 1402 C C . THR A 1 168 ? -4.386 20.838 9.030 1.00 77.06 168 THR A C 1
ATOM 1404 O O . THR A 1 168 ? -3.443 20.463 8.332 1.00 77.06 168 THR A O 1
ATOM 1407 N N . GLU A 1 169 ? -4.530 20.437 10.295 1.00 82.00 169 GLU A N 1
ATOM 1408 C CA . GLU A 1 169 ? -3.594 19.527 10.959 1.00 82.00 169 GLU A CA 1
ATOM 1409 C C . GLU A 1 169 ? -3.543 18.152 10.282 1.00 82.00 169 GLU A C 1
ATOM 1411 O O . GLU A 1 169 ? -2.453 17.651 10.009 1.00 82.00 169 GLU A O 1
ATOM 1416 N N . SER A 1 170 ? -4.691 17.546 9.961 1.00 80.88 170 SER A N 1
ATOM 1417 C CA . SER A 1 170 ? -4.728 16.222 9.318 1.00 80.88 170 SER A CA 1
ATOM 1418 C C . SER A 1 170 ? -4.164 16.240 7.906 1.00 80.88 170 SER A C 1
ATOM 1420 O O . SER A 1 170 ? -3.394 15.351 7.542 1.00 80.88 170 SER A O 1
ATOM 1422 N N . LYS A 1 171 ? -4.517 17.261 7.116 1.00 80.25 171 LYS A N 1
ATOM 1423 C CA . LYS A 1 171 ? -3.983 17.468 5.767 1.00 80.25 171 LYS A CA 1
ATOM 1424 C C . LYS A 1 171 ? -2.471 17.656 5.823 1.00 80.25 171 LYS A C 1
ATOM 1426 O O . LYS A 1 171 ? -1.751 16.989 5.086 1.00 80.25 171 LYS A O 1
ATOM 1431 N N . THR A 1 172 ? -1.983 18.482 6.749 1.00 81.94 172 THR A N 1
ATOM 1432 C CA . THR A 1 172 ? -0.543 18.706 6.952 1.00 81.94 172 THR A CA 1
ATOM 1433 C C . THR A 1 172 ? 0.173 17.415 7.350 1.00 81.94 172 THR A C 1
ATOM 1435 O O . THR A 1 172 ? 1.205 17.091 6.767 1.00 81.94 172 THR A O 1
ATOM 1438 N N . GLN A 1 173 ? -0.384 16.635 8.283 1.00 84.81 173 GLN A N 1
ATOM 1439 C CA . GLN A 1 173 ? 0.179 15.339 8.683 1.00 84.81 173 GLN A CA 1
ATOM 1440 C C . GLN A 1 173 ? 0.236 14.352 7.518 1.00 84.81 173 GLN A C 1
ATOM 1442 O O . GLN A 1 173 ? 1.255 13.691 7.330 1.00 84.81 173 GLN A O 1
ATOM 1447 N N . LEU A 1 174 ? -0.826 14.265 6.714 1.00 83.50 174 LEU A N 1
ATOM 1448 C CA . LEU A 1 174 ? -0.865 13.380 5.555 1.00 83.50 174 LEU A CA 1
ATOM 1449 C C . LEU A 1 174 ? 0.158 13.797 4.495 1.00 83.50 174 LEU A C 1
ATOM 1451 O O . LEU A 1 174 ? 0.917 12.955 4.022 1.00 83.50 174 LEU A O 1
ATOM 1455 N N . VAL A 1 175 ? 0.234 15.086 4.161 1.00 79.06 175 VAL A N 1
ATOM 1456 C CA . VAL A 1 175 ? 1.228 15.612 3.211 1.00 79.06 175 VAL A CA 1
ATOM 1457 C C . VAL A 1 175 ? 2.649 15.351 3.714 1.00 79.06 175 VAL A C 1
ATOM 1459 O O . VAL A 1 175 ? 3.493 14.885 2.947 1.00 79.06 175 VAL A O 1
ATOM 1462 N N . ALA A 1 176 ? 2.916 15.572 5.003 1.00 82.50 176 ALA A N 1
ATOM 1463 C CA . ALA A 1 176 ? 4.211 15.276 5.609 1.00 82.50 176 ALA A CA 1
ATOM 1464 C C . ALA A 1 176 ? 4.539 13.774 5.559 1.00 82.50 176 ALA A C 1
ATOM 1466 O O . ALA A 1 176 ? 5.645 13.402 5.167 1.00 82.50 176 ALA A O 1
ATOM 1467 N N . ALA A 1 177 ? 3.573 12.906 5.880 1.00 84.81 177 ALA A N 1
ATOM 1468 C CA . ALA A 1 177 ? 3.724 11.451 5.831 1.00 84.81 177 ALA 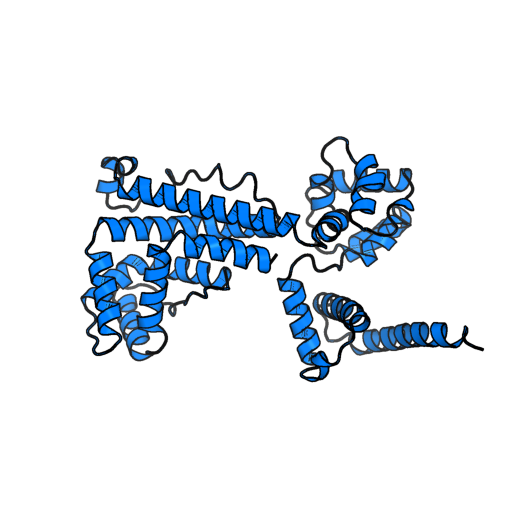A CA 1
ATOM 1469 C C . ALA A 1 177 ? 4.076 10.961 4.422 1.00 84.81 177 ALA A C 1
ATOM 1471 O O . ALA A 1 177 ? 4.990 10.158 4.231 1.00 84.81 177 ALA A O 1
ATOM 1472 N N . LEU A 1 178 ? 3.364 11.483 3.430 1.00 80.94 178 LEU A N 1
ATOM 1473 C CA . LEU A 1 178 ? 3.563 11.175 2.025 1.00 80.94 178 LEU A CA 1
ATOM 1474 C C . LEU A 1 178 ? 4.913 11.702 1.501 1.00 80.94 178 LEU A C 1
ATOM 1476 O O . LEU A 1 178 ? 5.624 10.991 0.791 1.00 80.94 178 LEU A O 1
ATOM 1480 N N . THR A 1 179 ? 5.312 12.908 1.908 1.00 77.81 179 THR A N 1
ATOM 1481 C CA . THR A 1 179 ? 6.614 13.505 1.562 1.00 77.81 179 THR A CA 1
ATOM 1482 C C . THR A 1 179 ? 7.773 12.714 2.171 1.00 77.81 179 THR A C 1
ATOM 1484 O O . THR A 1 179 ? 8.770 12.440 1.495 1.00 77.81 179 THR A O 1
ATOM 1487 N N . ALA A 1 180 ? 7.634 12.280 3.427 1.00 82.25 180 ALA A N 1
ATOM 1488 C CA . ALA A 1 180 ? 8.609 11.425 4.097 1.00 82.25 180 ALA A CA 1
ATOM 1489 C C . ALA A 1 180 ? 8.721 10.061 3.403 1.00 82.25 180 ALA A C 1
ATOM 1491 O O . ALA A 1 180 ? 9.829 9.608 3.112 1.00 82.25 180 ALA A O 1
ATOM 1492 N N . ALA A 1 181 ? 7.585 9.444 3.057 1.00 79.25 181 ALA A N 1
ATOM 1493 C CA . ALA A 1 181 ? 7.548 8.200 2.296 1.00 79.25 181 ALA A CA 1
ATOM 1494 C C . ALA A 1 181 ? 8.275 8.338 0.948 1.00 79.25 181 ALA A C 1
ATOM 1496 O O . ALA A 1 181 ? 9.129 7.508 0.635 1.00 79.25 181 ALA A O 1
ATOM 1497 N N . LYS A 1 182 ? 8.006 9.413 0.191 1.00 74.44 182 LYS A N 1
ATOM 1498 C CA . LYS A 1 182 ? 8.705 9.733 -1.065 1.00 74.44 182 LYS A CA 1
ATOM 1499 C C . LYS A 1 182 ? 10.212 9.832 -0.855 1.00 74.44 182 LYS A C 1
ATOM 1501 O O . LYS A 1 182 ? 10.966 9.082 -1.468 1.00 74.44 182 LYS A O 1
ATOM 1506 N N . THR A 1 183 ? 10.634 10.670 0.089 1.00 76.25 183 THR A N 1
ATOM 1507 C CA . THR A 1 183 ? 12.052 10.885 0.413 1.00 76.25 183 THR A CA 1
ATOM 1508 C C . THR A 1 183 ? 12.753 9.576 0.761 1.00 76.25 183 THR A C 1
ATOM 1510 O O . THR A 1 183 ? 13.854 9.305 0.281 1.00 76.25 183 THR A O 1
ATOM 1513 N N . LYS A 1 184 ? 12.105 8.725 1.565 1.00 79.19 184 LYS A N 1
ATOM 1514 C CA . LYS A 1 184 ? 12.686 7.455 1.992 1.00 79.19 184 LYS A CA 1
ATOM 1515 C C . LYS A 1 184 ? 12.813 6.458 0.845 1.00 79.19 184 LYS A C 1
ATOM 1517 O O . LYS A 1 184 ? 13.811 5.739 0.771 1.00 79.19 184 LYS A O 1
ATOM 1522 N N . VAL A 1 185 ? 11.822 6.398 -0.043 1.00 70.69 185 VAL A N 1
ATOM 1523 C CA . VAL A 1 185 ? 11.903 5.532 -1.223 1.00 70.69 185 VAL A CA 1
ATOM 1524 C C . VAL A 1 185 ? 12.964 6.039 -2.198 1.00 70.69 185 VAL A C 1
ATOM 1526 O O . VAL A 1 185 ? 13.755 5.227 -2.678 1.00 70.69 185 VAL A O 1
ATOM 1529 N N . ASP A 1 186 ? 13.048 7.350 -2.424 1.00 67.50 186 ASP A N 1
ATOM 1530 C CA . ASP A 1 186 ? 14.068 7.963 -3.280 1.00 67.50 186 ASP A CA 1
ATOM 1531 C C . ASP A 1 186 ? 15.480 7.698 -2.741 1.00 67.50 186 ASP A C 1
ATOM 1533 O O . ASP A 1 186 ? 16.375 7.320 -3.498 1.00 67.50 186 ASP A O 1
ATOM 1537 N N . GLN A 1 187 ? 15.677 7.828 -1.424 1.00 70.44 187 GLN A N 1
ATOM 1538 C CA . GLN A 1 187 ? 16.939 7.508 -0.757 1.00 70.44 187 GLN A CA 1
ATOM 1539 C C . GLN A 1 187 ? 17.336 6.044 -0.989 1.00 70.44 187 GLN A C 1
ATOM 1541 O O . GLN A 1 187 ? 18.427 5.760 -1.478 1.00 70.44 187 GLN A O 1
ATOM 1546 N N . VAL A 1 188 ? 16.432 5.105 -0.702 1.00 65.94 188 VAL A N 1
ATOM 1547 C CA . VAL A 1 188 ? 16.708 3.664 -0.831 1.00 65.94 188 VAL A CA 1
ATOM 1548 C C . VAL A 1 188 ? 16.939 3.272 -2.290 1.00 65.94 188 VAL A C 1
ATOM 1550 O O . VAL A 1 188 ? 17.762 2.404 -2.574 1.00 65.94 188 VAL A O 1
ATOM 1553 N N . SER A 1 189 ? 16.256 3.928 -3.229 1.00 61.66 189 SER A N 1
ATOM 1554 C CA . SER A 1 189 ? 16.498 3.736 -4.658 1.00 61.66 189 SER A CA 1
ATOM 1555 C C . SER A 1 189 ? 17.894 4.213 -5.071 1.00 61.66 189 SER A C 1
ATOM 1557 O O . SER A 1 189 ? 18.538 3.562 -5.891 1.00 61.66 189 SER A O 1
ATOM 1559 N N . LYS A 1 190 ? 18.384 5.326 -4.511 1.00 62.44 190 LYS A N 1
ATOM 1560 C CA . LYS A 1 190 ? 19.736 5.844 -4.782 1.00 62.44 190 LYS A CA 1
ATOM 1561 C C . LYS A 1 190 ? 20.836 4.987 -4.147 1.00 62.44 190 LYS A C 1
ATOM 1563 O O . LYS A 1 190 ? 21.895 4.839 -4.745 1.00 62.44 190 LYS A O 1
ATOM 1568 N N . GLU A 1 191 ? 20.580 4.426 -2.967 1.00 60.47 191 GLU A N 1
ATOM 1569 C CA . GLU A 1 191 ? 21.568 3.688 -2.165 1.00 60.47 191 GLU A CA 1
ATOM 1570 C C . GLU A 1 191 ? 21.665 2.189 -2.501 1.00 60.47 191 GLU A C 1
ATOM 1572 O O . GLU A 1 191 ? 22.642 1.544 -2.124 1.00 60.47 191 GLU A O 1
ATOM 1577 N N . HIS A 1 192 ? 20.687 1.600 -3.201 1.00 57.44 192 HIS A N 1
ATOM 1578 C CA . HIS A 1 192 ? 20.727 0.168 -3.511 1.00 57.44 192 HIS A CA 1
ATOM 1579 C C . HIS A 1 192 ? 21.842 -0.150 -4.532 1.00 57.44 192 HIS A C 1
ATOM 1581 O O . HIS A 1 192 ? 21.790 0.369 -5.649 1.00 57.44 192 HIS A O 1
ATOM 1587 N N . PRO A 1 193 ? 22.803 -1.047 -4.223 1.00 56.16 193 PRO A N 1
ATOM 1588 C CA . PRO A 1 193 ? 23.967 -1.311 -5.080 1.00 56.16 193 PRO A CA 1
ATOM 1589 C C . PRO A 1 193 ? 23.604 -1.705 -6.517 1.00 56.16 193 PRO A C 1
ATOM 1591 O O . PRO A 1 193 ? 24.304 -1.354 -7.461 1.00 56.16 193 PRO A O 1
ATOM 1594 N N . GLU A 1 194 ? 22.474 -2.397 -6.683 1.00 60.75 194 GLU A N 1
ATOM 1595 C CA . GLU A 1 194 ? 21.992 -2.890 -7.978 1.00 60.75 194 GLU A CA 1
ATOM 1596 C C . GLU A 1 194 ? 20.846 -2.049 -8.571 1.00 60.75 194 GLU A C 1
ATOM 1598 O O . GLU A 1 194 ? 20.293 -2.425 -9.600 1.00 60.75 194 GLU A O 1
ATOM 1603 N N . SER A 1 195 ? 20.443 -0.916 -7.967 1.00 58.88 195 SER A N 1
ATOM 1604 C CA . SER A 1 195 ? 19.333 -0.113 -8.527 1.00 58.88 195 SER A CA 1
ATOM 1605 C C . SER A 1 195 ? 19.646 0.411 -9.918 1.00 58.88 195 SER A C 1
ATOM 1607 O O . SER A 1 195 ? 18.772 0.424 -10.778 1.00 58.88 195 SER A O 1
ATOM 1609 N N . LYS A 1 196 ? 20.900 0.803 -10.150 1.00 66.44 196 LYS A N 1
ATOM 1610 C CA . LYS A 1 196 ? 21.391 1.239 -11.458 1.00 66.44 196 LYS A CA 1
ATOM 1611 C C . LYS A 1 196 ? 21.200 0.142 -12.506 1.00 66.44 196 LYS A C 1
ATOM 1613 O O . LYS A 1 196 ? 20.635 0.424 -13.556 1.00 66.44 196 LYS A O 1
ATOM 1618 N N . PHE A 1 197 ? 21.564 -1.096 -12.177 1.00 69.31 197 PHE A N 1
ATOM 1619 C CA . PHE A 1 197 ? 21.371 -2.260 -13.043 1.00 69.31 197 PHE A CA 1
ATOM 1620 C C . PHE A 1 197 ? 19.894 -2.556 -13.303 1.00 69.31 197 PHE A C 1
ATOM 1622 O O . PHE A 1 197 ? 19.479 -2.647 -14.455 1.00 69.31 197 PHE A O 1
ATOM 1629 N N . LEU A 1 198 ? 19.079 -2.614 -12.246 1.00 63.28 198 LEU A N 1
ATOM 1630 C CA . LEU A 1 198 ? 17.639 -2.854 -12.362 1.00 63.28 198 LEU A CA 1
ATOM 1631 C C . LEU A 1 198 ? 16.913 -1.761 -13.155 1.00 63.28 198 LEU A C 1
ATOM 1633 O O . LEU A 1 198 ? 15.902 -2.044 -13.789 1.00 63.28 198 LEU A O 1
ATOM 1637 N N . MET A 1 199 ? 17.407 -0.522 -13.121 1.00 65.06 199 MET A N 1
ATOM 1638 C CA . MET A 1 199 ? 16.922 0.548 -13.990 1.00 65.06 199 MET A CA 1
ATOM 1639 C C . MET A 1 199 ? 17.359 0.331 -15.437 1.00 65.06 199 MET A C 1
ATOM 1641 O O . MET A 1 199 ? 16.530 0.479 -16.325 1.00 65.06 199 MET A O 1
ATOM 1645 N N . GLY A 1 200 ? 18.609 -0.065 -15.679 1.00 69.38 200 GLY A N 1
ATOM 1646 C CA . GLY A 1 200 ? 19.127 -0.298 -17.027 1.00 69.38 200 GLY A CA 1
ATOM 1647 C C . GLY A 1 200 ? 18.419 -1.422 -17.776 1.00 69.38 200 GLY A C 1
ATOM 1648 O O . GLY A 1 200 ? 18.047 -1.247 -18.930 1.00 69.38 200 GLY A O 1
ATOM 1649 N N . VAL A 1 201 ? 18.138 -2.552 -17.121 1.00 71.75 201 VAL A N 1
ATOM 1650 C CA . VAL A 1 201 ? 17.466 -3.695 -17.775 1.00 71.75 201 VAL A CA 1
ATOM 1651 C C . VAL A 1 201 ? 16.006 -3.423 -18.158 1.00 71.75 201 VAL A C 1
ATOM 1653 O O . VAL A 1 201 ? 15.448 -4.150 -18.977 1.00 71.75 201 VAL A O 1
ATOM 1656 N N . ARG A 1 202 ? 15.379 -2.355 -17.637 1.00 71.44 202 ARG A N 1
ATOM 1657 C CA . ARG A 1 202 ? 14.029 -1.939 -18.070 1.00 71.44 202 ARG A CA 1
ATOM 1658 C C . ARG A 1 202 ? 13.991 -1.508 -19.528 1.00 71.44 202 ARG A C 1
ATOM 1660 O O . ARG A 1 202 ? 12.921 -1.519 -20.123 1.00 71.44 202 ARG A O 1
ATOM 1667 N N . ILE A 1 203 ? 15.141 -1.193 -20.118 1.00 77.25 203 ILE A N 1
ATOM 1668 C CA . ILE A 1 203 ? 15.247 -0.868 -21.536 1.00 77.25 203 ILE A CA 1
ATOM 1669 C C . ILE A 1 203 ? 14.712 -1.977 -22.439 1.00 77.25 203 ILE A C 1
ATOM 1671 O O . ILE A 1 203 ? 14.344 -1.680 -23.564 1.00 77.25 203 ILE A O 1
ATOM 1675 N N . PHE A 1 204 ? 14.645 -3.226 -21.961 1.00 78.94 204 PHE A N 1
ATOM 1676 C CA . PHE A 1 204 ? 14.130 -4.370 -22.715 1.00 78.94 204 PHE A CA 1
ATOM 1677 C C . PHE A 1 204 ? 12.603 -4.544 -22.624 1.00 78.94 204 PHE A C 1
ATOM 1679 O O . PHE A 1 204 ? 12.042 -5.461 -23.225 1.00 78.94 204 PHE A O 1
ATOM 1686 N N . GLU A 1 205 ? 11.921 -3.679 -21.872 1.00 74.69 205 GLU A N 1
ATOM 1687 C CA . GLU A 1 205 ? 10.467 -3.545 -21.866 1.00 74.69 205 GLU A CA 1
ATOM 1688 C C . GLU A 1 205 ? 10.104 -2.304 -22.691 1.00 74.69 205 GLU A C 1
ATOM 1690 O O . GLU A 1 205 ? 10.347 -1.183 -22.252 1.00 74.69 205 GLU A O 1
ATOM 1695 N N . LEU A 1 206 ? 9.508 -2.482 -23.875 1.00 73.12 206 LEU A N 1
ATOM 1696 C CA . LEU A 1 206 ? 9.249 -1.398 -24.847 1.00 73.12 206 LEU A CA 1
ATOM 1697 C C . LEU A 1 206 ? 8.544 -0.180 -24.228 1.00 73.12 206 LEU A C 1
ATOM 1699 O O . LEU A 1 206 ? 8.931 0.962 -24.470 1.00 73.12 206 LEU A O 1
ATOM 1703 N N . SER A 1 207 ? 7.558 -0.423 -23.356 1.00 66.88 207 SER A N 1
ATOM 1704 C CA . SER A 1 207 ? 6.814 0.638 -22.666 1.00 66.88 207 SER A CA 1
ATOM 1705 C C . SER A 1 207 ? 7.703 1.499 -21.755 1.00 66.88 207 SER A C 1
ATOM 1707 O O . SER A 1 207 ? 7.458 2.695 -21.582 1.00 66.88 207 SER A O 1
ATOM 1709 N N . GLN A 1 208 ? 8.746 0.903 -21.169 1.00 68.25 208 GLN A N 1
ATOM 1710 C CA . GLN A 1 208 ? 9.727 1.585 -20.326 1.00 68.25 208 GLN A CA 1
ATOM 1711 C C . GLN A 1 208 ? 10.857 2.163 -21.158 1.00 68.25 208 GLN A C 1
ATOM 1713 O O . GLN A 1 208 ? 11.355 3.227 -20.810 1.00 68.25 208 GLN A O 1
ATOM 1718 N N . ALA A 1 209 ? 11.224 1.500 -22.253 1.00 71.25 209 ALA A N 1
ATOM 1719 C CA . ALA A 1 209 ? 12.243 1.942 -23.182 1.00 71.25 209 ALA A CA 1
ATOM 1720 C C . ALA A 1 209 ? 11.947 3.382 -23.630 1.00 71.25 209 ALA A C 1
ATOM 1722 O O . ALA A 1 209 ? 12.723 4.290 -23.344 1.00 71.25 209 ALA A O 1
ATOM 1723 N N . VAL A 1 210 ? 10.754 3.628 -24.172 1.00 69.06 210 VAL A N 1
ATOM 1724 C CA . VAL A 1 210 ? 10.335 4.971 -24.611 1.00 69.06 210 VAL A CA 1
ATOM 1725 C C . VAL A 1 210 ? 10.321 5.985 -23.463 1.00 69.06 210 VAL A C 1
ATOM 1727 O O . VAL A 1 210 ? 10.709 7.136 -23.624 1.00 69.06 210 VAL A O 1
ATOM 1730 N N . ARG A 1 211 ? 9.929 5.561 -22.256 1.00 64.94 211 ARG A N 1
ATOM 1731 C CA . ARG A 1 211 ? 9.895 6.433 -21.066 1.00 64.94 211 ARG A CA 1
ATOM 1732 C C . ARG A 1 211 ? 11.278 6.796 -20.545 1.00 64.94 211 ARG A C 1
ATOM 1734 O O . ARG A 1 211 ? 11.448 7.876 -19.988 1.00 64.94 211 ARG A O 1
ATOM 1741 N N . MET A 1 212 ? 12.227 5.874 -20.649 1.00 62.53 212 MET A N 1
ATOM 1742 C CA . MET A 1 212 ? 13.622 6.091 -20.283 1.00 62.53 212 MET A CA 1
ATOM 1743 C C . MET A 1 212 ? 14.349 6.945 -21.322 1.00 62.53 212 MET A C 1
ATOM 1745 O O . MET A 1 212 ? 15.377 7.531 -21.003 1.00 62.53 212 MET A O 1
ATOM 1749 N N . MET A 1 213 ? 13.815 7.014 -22.540 1.00 66.88 213 MET A N 1
ATOM 1750 C CA . MET A 1 213 ? 14.474 7.570 -23.715 1.00 66.88 213 MET A CA 1
ATOM 1751 C C . MET A 1 213 ? 13.662 8.713 -24.325 1.00 66.88 213 MET A C 1
ATOM 1753 O O . MET A 1 213 ? 13.362 8.695 -25.516 1.00 66.88 213 MET A O 1
ATOM 1757 N N . GLY A 1 214 ? 13.320 9.715 -23.502 1.00 58.53 214 GLY A N 1
ATOM 1758 C CA . GLY A 1 214 ? 12.742 10.974 -23.987 1.00 58.53 214 GLY A CA 1
ATOM 1759 C C . GLY A 1 214 ? 13.553 11.578 -25.145 1.00 58.53 214 GLY A C 1
ATOM 1760 O O . GLY A 1 214 ? 14.721 11.235 -25.324 1.00 58.53 214 GLY A O 1
ATOM 1761 N N . ASP A 1 215 ? 12.932 12.480 -25.906 1.00 53.25 215 ASP A N 1
ATOM 1762 C CA . ASP A 1 215 ? 13.147 12.751 -27.340 1.00 53.25 215 ASP A CA 1
ATOM 1763 C C . ASP A 1 215 ? 14.560 12.699 -27.975 1.00 53.25 215 ASP A C 1
ATOM 1765 O O . ASP A 1 215 ? 14.612 12.656 -29.201 1.00 53.25 215 ASP A O 1
ATOM 1769 N N . ARG A 1 216 ? 15.715 12.722 -27.278 1.00 54.94 216 ARG A N 1
ATOM 1770 C CA . ARG A 1 216 ? 17.051 12.799 -27.933 1.00 54.94 216 ARG A CA 1
ATOM 1771 C C . ARG A 1 216 ? 18.247 12.115 -27.238 1.00 54.94 216 ARG A C 1
ATOM 1773 O O . ARG A 1 216 ? 19.380 12.458 -27.564 1.00 54.94 216 ARG A O 1
ATOM 1780 N N . GLU A 1 217 ? 18.071 11.143 -26.335 1.00 70.62 217 GLU A N 1
ATOM 1781 C CA . GLU A 1 217 ? 19.221 10.532 -25.611 1.00 70.62 217 GLU A CA 1
ATOM 1782 C C . GLU A 1 217 ? 19.601 9.083 -25.993 1.00 70.62 217 GLU A C 1
ATOM 1784 O O . GLU A 1 217 ? 20.486 8.496 -25.371 1.00 70.62 217 GLU A O 1
ATOM 1789 N N . TRP A 1 218 ? 19.022 8.501 -27.047 1.00 74.50 218 TRP A N 1
ATOM 1790 C CA . TRP A 1 218 ? 19.202 7.085 -27.423 1.00 74.50 218 TRP A CA 1
ATOM 1791 C C . TRP A 1 218 ? 20.658 6.611 -27.541 1.00 74.50 218 TRP A C 1
ATOM 1793 O O . TRP A 1 218 ? 21.003 5.538 -27.040 1.00 74.50 218 TRP A O 1
ATOM 1803 N N . THR A 1 219 ? 21.532 7.406 -28.159 1.00 79.44 219 THR A N 1
ATOM 1804 C CA . THR A 1 219 ? 22.960 7.072 -28.299 1.00 79.44 219 THR A CA 1
ATOM 1805 C C . THR A 1 219 ? 23.681 7.111 -26.949 1.00 79.44 219 THR A C 1
ATOM 1807 O O . THR A 1 219 ? 24.441 6.206 -26.613 1.00 79.44 219 THR A O 1
ATOM 1810 N N . ASN A 1 220 ? 23.393 8.125 -26.127 1.00 81.38 220 ASN A N 1
ATOM 1811 C CA . ASN A 1 220 ? 23.975 8.272 -24.791 1.00 81.38 220 ASN A CA 1
ATOM 1812 C C . ASN A 1 220 ? 23.532 7.132 -23.856 1.00 81.38 220 ASN A C 1
ATOM 1814 O O . ASN A 1 220 ? 24.321 6.628 -23.051 1.00 81.38 220 ASN A O 1
ATOM 1818 N N . VAL A 1 221 ? 22.283 6.678 -24.004 1.00 81.50 221 VAL A N 1
ATOM 1819 C CA . VAL A 1 221 ? 21.742 5.541 -23.257 1.00 81.50 221 VAL A CA 1
ATOM 1820 C C . VAL A 1 221 ? 22.536 4.269 -23.544 1.00 81.50 221 VAL A C 1
ATOM 1822 O O . VAL A 1 221 ? 23.015 3.635 -22.600 1.00 81.50 221 VAL A O 1
ATOM 1825 N N . ARG A 1 222 ? 22.748 3.942 -24.825 1.00 84.44 222 ARG A N 1
ATOM 1826 C CA . ARG A 1 222 ? 23.522 2.765 -25.245 1.00 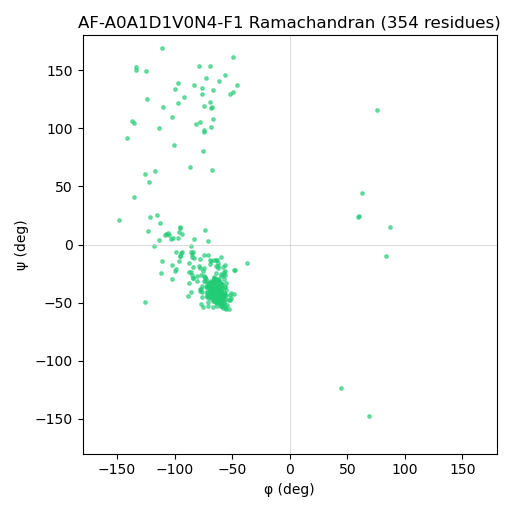84.44 222 ARG A CA 1
ATOM 1827 C C . ARG A 1 222 ? 24.989 2.848 -24.826 1.00 84.44 222 ARG A C 1
ATOM 1829 O O . ARG A 1 222 ? 25.507 1.910 -24.232 1.00 84.44 222 ARG A O 1
ATOM 1836 N N . ASP A 1 223 ? 25.652 3.963 -25.119 1.00 82.50 223 ASP A N 1
ATOM 1837 C CA . ASP A 1 223 ? 27.117 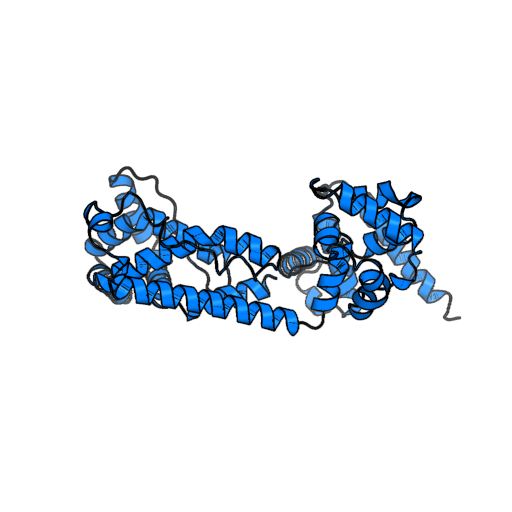4.041 -25.027 1.00 82.50 223 ASP A CA 1
ATOM 1838 C C . ASP A 1 223 ? 27.626 4.362 -23.629 1.00 82.50 223 ASP A C 1
ATOM 1840 O O . ASP A 1 223 ? 28.747 4.003 -23.271 1.00 82.50 223 ASP A O 1
ATOM 1844 N N . THR A 1 224 ? 26.807 5.033 -22.820 1.00 79.69 224 THR A N 1
ATOM 1845 C CA . THR A 1 224 ? 27.262 5.588 -21.545 1.00 79.69 224 THR A CA 1
ATOM 1846 C C . THR A 1 224 ? 26.414 5.121 -20.374 1.00 79.69 224 THR A C 1
ATOM 1848 O O . THR A 1 224 ? 26.966 4.684 -19.364 1.00 79.69 224 THR A O 1
ATOM 1851 N N . ILE A 1 225 ? 25.085 5.209 -20.464 1.00 79.31 225 ILE A N 1
ATOM 1852 C CA . ILE A 1 225 ? 24.209 4.981 -19.305 1.00 79.31 225 ILE A CA 1
ATOM 1853 C C . ILE A 1 225 ? 24.103 3.488 -18.981 1.00 79.31 225 ILE A C 1
ATOM 1855 O O . ILE A 1 225 ? 24.407 3.099 -17.853 1.00 79.31 225 ILE A O 1
ATOM 1859 N N . LEU A 1 226 ? 23.734 2.648 -19.950 1.00 79.56 226 LEU A N 1
ATOM 1860 C CA . LEU A 1 226 ? 23.549 1.208 -19.741 1.00 79.56 226 LEU A CA 1
ATOM 1861 C C . LEU A 1 226 ? 24.848 0.480 -19.329 1.00 79.56 226 LEU A C 1
ATOM 1863 O O . LEU A 1 226 ? 24.794 -0.312 -18.381 1.00 79.56 226 LEU A O 1
ATOM 1867 N N . PRO A 1 227 ? 26.031 0.782 -19.910 1.00 80.38 227 PRO A N 1
ATOM 1868 C CA . PRO A 1 227 ? 27.296 0.219 -19.437 1.00 80.38 227 PRO A CA 1
ATOM 1869 C C . PRO A 1 227 ? 27.623 0.640 -18.001 1.00 80.38 227 PRO A C 1
ATOM 1871 O O . PRO A 1 227 ? 27.971 -0.205 -17.178 1.00 80.38 227 PRO A O 1
ATOM 1874 N N . LYS A 1 228 ? 27.435 1.923 -17.646 1.00 78.25 228 LYS A N 1
ATOM 1875 C CA . LYS A 1 228 ? 27.617 2.413 -16.261 1.00 78.25 228 LYS A CA 1
ATOM 1876 C C . LYS A 1 228 ? 26.620 1.800 -15.277 1.00 78.25 228 LYS A C 1
ATOM 1878 O O . LYS A 1 228 ? 26.880 1.771 -14.075 1.00 78.25 228 LYS A O 1
ATOM 1883 N N . GLN A 1 229 ? 25.475 1.348 -15.774 1.00 70.62 229 GLN A N 1
ATOM 1884 C CA . GLN A 1 229 ? 24.462 0.633 -15.012 1.00 70.62 229 GLN A CA 1
ATOM 1885 C C . GLN A 1 229 ? 24.754 -0.871 -14.897 1.00 70.62 229 GLN A C 1
ATOM 1887 O O . GLN A 1 229 ? 24.085 -1.540 -14.121 1.00 70.62 229 GLN A O 1
ATOM 1892 N N . GLY A 1 230 ? 25.774 -1.399 -15.582 1.00 73.00 230 GLY A N 1
ATOM 1893 C CA . GLY A 1 230 ? 26.185 -2.801 -15.480 1.00 73.00 230 GLY A CA 1
ATOM 1894 C C . GLY A 1 230 ? 25.442 -3.752 -16.420 1.00 73.00 230 GLY A C 1
ATOM 1895 O O . GLY A 1 230 ? 25.507 -4.962 -16.218 1.00 73.00 230 GLY A O 1
ATOM 1896 N N . VAL A 1 231 ? 24.741 -3.242 -17.440 1.00 76.12 231 VAL A N 1
ATOM 1897 C CA . VAL A 1 231 ? 24.104 -4.091 -18.459 1.00 76.12 231 VAL A CA 1
ATOM 1898 C C . VAL A 1 231 ? 25.177 -4.574 -19.438 1.00 76.12 231 VAL A C 1
ATOM 1900 O O . VAL A 1 231 ? 25.696 -3.812 -20.256 1.00 76.12 231 VAL A O 1
ATOM 1903 N N . THR A 1 232 ? 25.558 -5.844 -19.325 1.00 76.31 232 THR A N 1
ATOM 1904 C CA . THR A 1 232 ? 26.651 -6.435 -20.106 1.00 76.31 232 THR A CA 1
ATOM 1905 C C . THR A 1 232 ? 26.266 -6.638 -21.570 1.00 76.31 232 THR A C 1
ATOM 1907 O O . THR A 1 232 ? 25.135 -7.007 -21.870 1.00 76.31 232 THR A O 1
ATOM 1910 N N . GLY A 1 233 ? 27.219 -6.440 -22.483 1.00 78.31 233 GLY A N 1
ATOM 1911 C CA . GLY A 1 233 ? 27.031 -6.685 -23.919 1.00 78.31 233 GLY A CA 1
ATOM 1912 C C . GLY A 1 233 ? 26.379 -5.536 -24.694 1.00 78.31 233 GLY A C 1
ATOM 1913 O O . GLY A 1 233 ? 26.419 -5.553 -25.916 1.00 78.31 233 GLY A O 1
ATOM 1914 N N . ILE A 1 234 ? 25.854 -4.497 -24.031 1.00 83.00 234 ILE A N 1
ATOM 1915 C CA . ILE A 1 234 ? 25.170 -3.381 -24.713 1.00 83.00 234 ILE A CA 1
ATOM 1916 C C . ILE A 1 234 ? 26.068 -2.648 -25.718 1.00 83.00 234 ILE A C 1
ATOM 1918 O O . ILE A 1 234 ? 25.612 -2.274 -26.795 1.00 83.00 234 ILE A O 1
ATOM 1922 N N . SER A 1 235 ? 27.355 -2.479 -25.405 1.00 80.44 235 SER A N 1
ATOM 1923 C CA . SER A 1 235 ? 28.319 -1.837 -26.310 1.00 80.44 235 SER A CA 1
ATOM 1924 C C . SER A 1 235 ? 28.586 -2.634 -27.592 1.00 80.44 235 SER A C 1
ATOM 1926 O O . SER A 1 235 ? 29.182 -2.101 -28.522 1.00 80.44 235 SER A O 1
ATOM 1928 N N . GLN A 1 236 ? 28.161 -3.900 -27.650 1.00 84.62 236 GLN A N 1
ATOM 1929 C CA . GLN A 1 236 ? 28.294 -4.757 -28.828 1.00 84.62 236 GLN A CA 1
ATOM 1930 C C . GLN A 1 236 ? 27.138 -4.564 -29.817 1.00 84.62 236 GLN A C 1
ATOM 1932 O O . GLN A 1 236 ? 27.224 -5.064 -30.934 1.00 84.62 236 GLN A O 1
ATOM 1937 N N . ILE A 1 237 ? 26.070 -3.852 -29.429 1.00 88.06 237 ILE A N 1
ATOM 1938 C CA . ILE A 1 237 ? 24.909 -3.620 -30.290 1.00 88.06 237 ILE A CA 1
ATOM 1939 C C . ILE A 1 237 ? 25.274 -2.583 -31.366 1.00 88.06 237 ILE A C 1
ATOM 1941 O O . ILE A 1 237 ? 25.569 -1.426 -31.025 1.00 88.06 237 ILE A O 1
ATOM 1945 N N . PRO A 1 238 ? 25.217 -2.940 -32.662 1.00 91.31 238 PRO A N 1
ATOM 1946 C CA . PRO A 1 238 ? 25.426 -1.996 -33.753 1.00 91.31 238 PRO A CA 1
ATOM 1947 C C . PRO A 1 238 ? 24.465 -0.802 -33.671 1.00 91.31 238 PRO A C 1
ATOM 1949 O O . PRO A 1 238 ? 23.311 -0.945 -33.271 1.00 91.31 238 PRO A O 1
ATOM 1952 N N . MET A 1 239 ? 24.918 0.392 -34.077 1.00 88.31 239 MET A N 1
ATOM 1953 C CA . MET A 1 239 ? 24.058 1.591 -34.050 1.00 88.31 239 MET A CA 1
ATOM 1954 C C . MET A 1 239 ? 22.810 1.426 -34.917 1.00 88.31 239 MET A C 1
ATOM 1956 O O . MET A 1 239 ? 21.752 1.936 -34.559 1.00 88.31 239 MET A O 1
ATOM 1960 N N . ASP A 1 240 ? 22.927 0.728 -36.044 1.00 90.88 240 ASP A N 1
ATOM 1961 C CA . ASP A 1 240 ? 21.805 0.525 -36.957 1.00 90.88 240 ASP A CA 1
ATOM 1962 C C . ASP A 1 240 ? 20.744 -0.386 -36.335 1.00 90.88 240 ASP A C 1
ATOM 1964 O O . ASP A 1 240 ? 19.561 -0.065 -36.376 1.00 90.88 240 ASP A O 1
ATOM 1968 N N . GLU A 1 241 ? 21.168 -1.445 -35.642 1.00 93.25 241 GLU A N 1
ATOM 1969 C CA . GLU A 1 241 ? 20.277 -2.309 -34.865 1.00 93.25 241 GLU A CA 1
ATOM 1970 C C . GLU A 1 241 ? 19.594 -1.540 -33.721 1.00 93.25 241 GLU A C 1
ATOM 1972 O O . GLU A 1 241 ? 18.389 -1.657 -33.502 1.00 93.25 241 GLU A O 1
ATOM 1977 N N . TRP A 1 242 ? 20.343 -0.681 -33.024 1.00 90.44 242 TRP A N 1
ATOM 1978 C CA . TRP A 1 242 ? 19.798 0.167 -31.963 1.00 90.44 242 TRP A CA 1
ATOM 1979 C C . TRP A 1 242 ? 18.744 1.160 -32.478 1.00 90.44 242 TRP A C 1
ATOM 1981 O O . TRP A 1 242 ? 17.736 1.398 -31.814 1.00 90.44 242 TRP A O 1
ATOM 1991 N N . ARG A 1 243 ? 18.934 1.707 -33.685 1.00 89.00 243 ARG A N 1
ATOM 1992 C CA . ARG A 1 243 ? 17.958 2.587 -34.352 1.00 89.00 243 ARG A CA 1
ATOM 1993 C C . ARG A 1 243 ? 16.703 1.841 -34.799 1.00 89.00 243 ARG A C 1
ATOM 1995 O O . ARG A 1 243 ? 15.612 2.402 -34.734 1.00 89.00 243 ARG A O 1
ATOM 2002 N N . VAL A 1 244 ? 16.836 0.587 -35.228 1.00 91.06 244 VAL A N 1
ATOM 2003 C CA . VAL A 1 244 ? 15.678 -0.273 -35.520 1.00 91.06 244 VAL A CA 1
ATOM 2004 C C . VAL A 1 244 ? 14.871 -0.501 -34.245 1.00 91.06 244 VAL A C 1
ATOM 2006 O O . VAL A 1 244 ? 13.658 -0.300 -34.245 1.00 91.06 244 VAL A O 1
ATOM 2009 N N . TYR A 1 245 ? 15.542 -0.812 -33.132 1.00 89.69 245 TYR A N 1
ATOM 2010 C CA . TYR A 1 245 ? 14.873 -0.950 -31.841 1.00 89.69 245 TYR A CA 1
ATOM 2011 C C . TYR A 1 245 ? 14.155 0.329 -31.407 1.00 89.69 245 TYR A C 1
ATOM 2013 O O . TYR A 1 245 ? 13.024 0.260 -30.927 1.00 89.69 245 TYR A O 1
ATOM 2021 N N . GLN A 1 246 ? 14.782 1.489 -31.620 1.00 86.06 246 GLN A N 1
ATOM 2022 C CA . GLN A 1 246 ? 14.164 2.783 -31.352 1.00 86.06 246 GLN A CA 1
ATOM 2023 C C . GLN A 1 246 ? 12.825 2.937 -32.064 1.00 86.06 246 GLN A C 1
ATOM 2025 O O . GLN A 1 246 ? 11.813 3.224 -31.426 1.00 86.06 246 GLN A O 1
ATOM 2030 N N . LYS A 1 247 ? 12.818 2.691 -33.372 1.00 86.62 247 LYS A N 1
ATOM 2031 C CA . LYS A 1 247 ? 11.617 2.820 -34.189 1.00 86.62 247 LYS A CA 1
ATOM 2032 C C . LYS A 1 247 ? 10.510 1.869 -33.722 1.00 86.62 247 LYS A C 1
ATOM 2034 O O . LYS A 1 247 ? 9.371 2.293 -33.554 1.00 86.62 247 LYS A O 1
ATOM 2039 N N . ILE A 1 248 ? 10.856 0.613 -33.428 1.00 86.62 248 ILE A N 1
ATOM 2040 C CA . ILE A 1 248 ? 9.900 -0.379 -32.911 1.00 86.62 248 ILE A CA 1
ATOM 2041 C C . ILE A 1 248 ? 9.329 0.069 -31.557 1.00 86.62 248 ILE A C 1
ATOM 2043 O O . ILE A 1 248 ? 8.126 -0.021 -31.327 1.00 86.62 248 ILE A O 1
ATOM 2047 N N . ALA A 1 249 ? 10.166 0.571 -30.649 1.00 80.94 249 ALA A N 1
ATOM 2048 C CA . ALA A 1 249 ? 9.718 1.031 -29.338 1.00 80.94 249 ALA A CA 1
ATOM 2049 C C . ALA A 1 249 ? 8.740 2.213 -29.442 1.00 80.94 249 ALA A C 1
ATOM 2051 O O . ALA A 1 249 ? 7.719 2.221 -28.752 1.00 80.94 249 ALA A O 1
ATOM 2052 N N . GLU A 1 250 ? 9.023 3.176 -30.321 1.00 78.62 250 GLU A N 1
ATOM 2053 C CA . GLU A 1 250 ? 8.159 4.331 -30.589 1.00 78.62 250 GLU A CA 1
ATOM 2054 C C . GLU A 1 250 ? 6.805 3.915 -31.195 1.00 78.62 250 GLU A C 1
ATOM 2056 O O . GLU A 1 250 ? 5.766 4.433 -30.783 1.00 78.62 250 GLU A O 1
ATOM 2061 N N . GLU A 1 251 ? 6.790 2.937 -32.107 1.00 78.62 251 GLU A N 1
ATOM 2062 C CA . GLU A 1 251 ? 5.569 2.420 -32.747 1.00 78.62 251 GLU A CA 1
ATOM 2063 C C . GLU A 1 251 ? 4.693 1.592 -31.786 1.00 78.62 251 GLU A C 1
ATOM 2065 O O . GLU A 1 251 ? 3.463 1.628 -31.856 1.00 78.62 251 GLU A O 1
ATOM 2070 N N . VAL A 1 252 ? 5.311 0.873 -30.844 1.00 69.12 252 VAL A N 1
ATOM 2071 C CA . VAL A 1 252 ? 4.638 -0.083 -29.943 1.00 69.12 252 VAL A CA 1
ATOM 2072 C C . VAL A 1 252 ? 4.236 0.559 -28.598 1.00 69.12 252 VAL A C 1
ATOM 2074 O O . VAL A 1 252 ? 3.747 -0.125 -27.699 1.00 69.12 252 VAL A O 1
ATOM 2077 N N . MET A 1 253 ? 4.349 1.890 -28.459 1.00 59.31 253 MET A N 1
ATOM 2078 C CA . MET A 1 253 ? 4.104 2.673 -27.226 1.00 59.31 253 MET A CA 1
ATOM 2079 C C . MET A 1 253 ? 2.787 2.373 -26.478 1.00 59.31 253 MET A C 1
ATOM 2081 O O . MET A 1 253 ? 2.677 2.666 -25.284 1.00 59.31 253 MET A O 1
ATOM 2085 N N . PHE A 1 254 ? 1.793 1.803 -27.165 1.00 51.50 254 PHE A N 1
ATOM 2086 C CA . PHE A 1 254 ? 0.436 1.575 -26.661 1.00 51.50 254 PHE A CA 1
ATOM 2087 C C . PHE A 1 254 ? 0.019 0.100 -26.587 1.00 51.50 254 PHE A C 1
ATOM 2089 O O . PHE A 1 254 ? -1.094 -0.188 -26.147 1.00 51.50 254 PHE A O 1
ATOM 2096 N N . ILE A 1 255 ? 0.881 -0.840 -26.988 1.00 50.81 255 ILE A N 1
ATOM 2097 C CA . ILE A 1 255 ? 0.539 -2.266 -26.990 1.00 50.81 255 ILE A CA 1
ATOM 2098 C C . ILE A 1 255 ? 1.085 -2.909 -25.719 1.00 50.81 255 ILE A C 1
ATOM 2100 O O . ILE A 1 255 ? 2.284 -2.887 -25.442 1.00 50.81 255 ILE A O 1
ATOM 2104 N N . ASN A 1 256 ? 0.185 -3.507 -24.940 1.00 51.34 256 ASN A N 1
ATOM 2105 C CA . ASN A 1 256 ? 0.557 -4.341 -23.809 1.00 51.34 256 ASN A CA 1
ATOM 2106 C C . ASN A 1 256 ? 1.228 -5.608 -24.362 1.00 51.34 256 ASN A C 1
ATOM 2108 O O . ASN A 1 256 ? 0.549 -6.501 -24.867 1.00 51.34 256 ASN A O 1
ATOM 2112 N N . THR A 1 257 ? 2.560 -5.679 -24.337 1.00 53.59 257 THR A N 1
ATOM 2113 C CA . THR A 1 257 ? 3.288 -6.880 -24.758 1.00 53.59 257 THR A CA 1
ATOM 2114 C C . THR A 1 257 ? 3.167 -7.942 -23.673 1.00 53.59 257 THR A C 1
ATOM 2116 O O . THR A 1 257 ? 4.064 -8.155 -22.861 1.00 53.59 257 THR A O 1
ATOM 2119 N 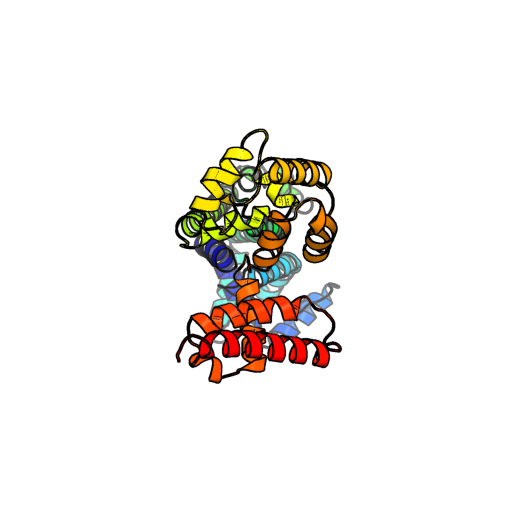N . GLU A 1 258 ? 2.025 -8.634 -23.657 1.00 55.44 258 GLU A N 1
ATOM 2120 C CA . GLU A 1 258 ? 1.727 -9.700 -22.692 1.00 55.44 258 GLU A CA 1
ATOM 2121 C C . GLU A 1 258 ? 2.739 -10.862 -22.749 1.00 55.44 258 GLU A C 1
ATOM 2123 O O . GLU A 1 258 ? 2.792 -11.677 -21.827 1.00 55.44 258 GLU A O 1
ATOM 2128 N N . ASN A 1 259 ? 3.612 -10.905 -23.768 1.00 69.69 259 ASN A N 1
ATOM 2129 C CA . ASN A 1 259 ? 4.734 -11.833 -23.832 1.00 69.69 259 ASN A CA 1
ATOM 2130 C C . ASN A 1 259 ? 6.019 -11.209 -24.427 1.00 69.69 259 ASN A C 1
ATOM 2132 O O . ASN A 1 259 ? 6.253 -11.254 -25.636 1.00 69.69 259 ASN A O 1
ATOM 2136 N N . LEU A 1 260 ? 6.880 -10.654 -23.559 1.00 72.06 260 LEU A N 1
ATOM 2137 C CA . LEU A 1 260 ? 8.202 -10.125 -23.937 1.00 72.06 260 LEU A CA 1
ATOM 2138 C C . LEU A 1 260 ? 9.109 -11.186 -24.587 1.00 72.06 260 LEU A C 1
ATOM 2140 O O . LEU A 1 260 ? 9.878 -10.845 -25.478 1.00 72.06 260 LEU A O 1
ATOM 2144 N N . ASP A 1 261 ? 9.024 -12.459 -24.189 1.00 75.50 261 ASP A N 1
ATOM 2145 C CA . ASP A 1 261 ? 9.832 -13.530 -24.796 1.00 75.50 261 ASP A CA 1
ATOM 2146 C C . ASP A 1 261 ? 9.448 -13.750 -26.259 1.00 75.50 261 ASP A C 1
ATOM 2148 O O . ASP A 1 261 ? 10.313 -13.733 -27.134 1.00 75.50 261 ASP A O 1
ATOM 2152 N N . SER A 1 262 ? 8.146 -13.864 -26.538 1.00 78.94 262 SER A N 1
ATOM 2153 C CA . SER A 1 262 ? 7.648 -13.981 -27.911 1.00 78.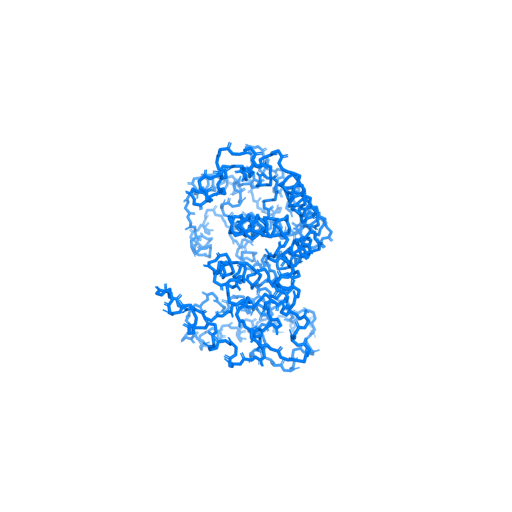94 262 SER A CA 1
ATOM 2154 C C . SER A 1 262 ? 8.029 -12.770 -28.754 1.00 78.94 262 SER A C 1
ATOM 2156 O O . SER A 1 262 ? 8.459 -12.949 -29.890 1.00 78.94 262 SER A O 1
ATOM 2158 N N . PHE A 1 263 ? 7.942 -11.562 -28.185 1.00 84.38 263 PHE A N 1
ATOM 2159 C CA . PHE A 1 263 ? 8.375 -10.339 -28.857 1.00 84.38 263 PHE A CA 1
ATOM 2160 C C . PHE A 1 263 ? 9.865 -10.388 -29.229 1.00 84.38 263 PHE A C 1
ATOM 2162 O O . PHE A 1 263 ? 10.223 -10.191 -30.389 1.00 84.38 263 PHE A O 1
ATOM 2169 N N . TRP A 1 264 ? 10.751 -10.680 -28.275 1.00 86.00 264 TRP A N 1
ATOM 2170 C CA . TRP A 1 264 ? 12.192 -10.685 -28.541 1.00 86.00 264 TRP A CA 1
ATOM 2171 C C . TRP A 1 264 ? 12.593 -11.796 -29.516 1.00 86.00 264 TRP A C 1
ATOM 2173 O O . TRP A 1 264 ? 13.454 -11.588 -30.368 1.00 86.00 264 TRP A O 1
ATOM 2183 N N . ARG A 1 265 ? 11.927 -12.955 -29.466 1.00 85.88 265 ARG A N 1
ATOM 2184 C CA . ARG A 1 265 ? 12.152 -14.040 -30.432 1.00 85.88 265 ARG A CA 1
ATOM 2185 C C . ARG A 1 265 ? 11.672 -13.687 -31.836 1.00 85.88 265 ARG A C 1
ATOM 2187 O O . ARG A 1 265 ? 12.386 -13.985 -32.796 1.00 85.88 265 ARG A O 1
ATOM 2194 N N . SER A 1 266 ? 10.508 -13.045 -31.972 1.00 87.06 266 SER A N 1
ATOM 2195 C CA . SER A 1 266 ? 9.969 -12.667 -33.285 1.00 87.06 266 SER A CA 1
ATOM 2196 C C . SER A 1 266 ? 10.838 -11.628 -33.996 1.00 87.06 266 SER A C 1
ATOM 2198 O O . SER A 1 266 ? 10.911 -11.651 -35.219 1.00 87.06 266 SER A O 1
ATOM 2200 N N . HIS A 1 267 ? 11.559 -10.789 -33.245 1.00 89.25 267 HIS A N 1
ATOM 2201 C CA . HIS A 1 267 ? 12.461 -9.766 -33.786 1.00 89.25 267 HIS A CA 1
ATOM 2202 C C . HIS A 1 267 ? 13.930 -10.213 -33.855 1.00 89.25 267 HIS A C 1
ATOM 2204 O O . HIS A 1 267 ? 14.801 -9.401 -34.140 1.00 89.25 267 HIS A O 1
ATOM 2210 N N . SER A 1 268 ? 14.237 -11.498 -33.650 1.00 91.00 268 SER A N 1
ATOM 2211 C CA . SER A 1 268 ? 15.621 -12.014 -33.664 1.00 91.00 268 SER A CA 1
ATOM 2212 C C . SER A 1 268 ? 16.383 -11.759 -34.972 1.00 91.00 268 SER A C 1
ATOM 2214 O O . SER A 1 268 ? 17.606 -11.663 -34.957 1.00 91.00 268 SER A O 1
ATOM 2216 N N . LYS A 1 269 ? 15.676 -11.630 -36.102 1.00 90.00 269 LYS A N 1
ATOM 2217 C CA . LYS A 1 269 ? 16.277 -11.295 -37.403 1.00 90.00 269 LYS A CA 1
ATOM 2218 C C . LYS A 1 269 ? 16.623 -9.811 -37.533 1.00 90.00 269 LYS A C 1
ATOM 2220 O O . LYS A 1 269 ? 17.638 -9.480 -38.132 1.00 90.00 269 LYS A O 1
ATOM 2225 N N . GLU A 1 270 ? 15.770 -8.942 -37.000 1.00 91.81 270 GLU A N 1
ATOM 2226 C CA . GLU A 1 270 ? 15.907 -7.480 -37.075 1.00 91.81 270 GLU A CA 1
ATOM 2227 C C . GLU A 1 270 ? 16.823 -6.938 -35.972 1.00 91.81 270 GLU A C 1
ATOM 2229 O O . GLU A 1 270 ? 17.502 -5.933 -36.165 1.00 91.81 270 GLU A O 1
ATOM 2234 N N . LEU A 1 271 ? 16.859 -7.640 -34.835 1.00 92.56 271 LEU A N 1
ATOM 2235 C CA . LEU A 1 271 ? 17.594 -7.311 -33.618 1.00 92.56 271 LEU A CA 1
ATOM 2236 C C . LEU A 1 271 ? 18.507 -8.485 -33.189 1.00 92.56 271 LEU A C 1
ATOM 2238 O O . LEU A 1 271 ? 18.322 -9.062 -32.110 1.00 92.56 271 LEU A O 1
ATOM 2242 N N . PRO A 1 272 ? 19.474 -8.912 -34.025 1.00 90.81 272 PRO A N 1
ATOM 2243 C CA . PRO A 1 272 ? 20.262 -10.120 -33.783 1.00 90.81 272 PRO A CA 1
ATOM 2244 C C . PRO A 1 272 ? 21.117 -10.079 -32.509 1.00 90.81 272 PRO A C 1
ATOM 2246 O O . PRO A 1 272 ? 21.206 -11.096 -31.820 1.00 90.81 272 PRO A O 1
ATOM 2249 N N . VAL A 1 273 ? 21.712 -8.941 -32.148 1.00 89.56 273 VAL A N 1
ATOM 2250 C CA . VAL A 1 273 ? 22.550 -8.811 -30.944 1.00 89.56 273 VAL A CA 1
ATOM 2251 C C . VAL A 1 273 ? 21.698 -8.439 -29.730 1.00 89.56 273 VAL A C 1
ATOM 2253 O O . VAL A 1 273 ? 21.815 -9.031 -28.654 1.00 89.56 273 VAL A O 1
ATOM 2256 N N . LEU A 1 274 ? 20.790 -7.487 -29.906 1.00 89.81 274 LEU A N 1
ATOM 2257 C CA . LEU A 1 274 ? 19.928 -6.946 -28.875 1.00 89.81 274 LEU A CA 1
ATOM 2258 C C . LEU A 1 274 ? 18.912 -7.978 -28.382 1.00 89.81 274 LEU A C 1
ATOM 2260 O O . LEU A 1 274 ? 18.706 -8.041 -27.173 1.00 89.81 274 LEU A O 1
ATOM 2264 N N . HIS A 1 275 ? 18.332 -8.831 -29.240 1.00 88.06 275 HIS A N 1
ATOM 2265 C CA . HIS A 1 275 ? 17.417 -9.874 -28.756 1.00 88.06 275 HIS A CA 1
ATOM 2266 C C . HIS A 1 275 ? 18.129 -10.859 -27.823 1.00 88.06 275 HIS A C 1
ATOM 2268 O O . HIS A 1 275 ? 17.565 -11.261 -26.808 1.00 88.06 275 HIS A O 1
ATOM 2274 N N . ALA A 1 276 ? 19.375 -11.230 -28.132 1.00 83.50 276 ALA A N 1
ATOM 2275 C CA . ALA A 1 276 ? 20.133 -12.188 -27.339 1.00 83.50 276 ALA A CA 1
ATOM 2276 C C . ALA A 1 276 ? 20.451 -11.612 -25.953 1.00 83.50 276 ALA A C 1
ATOM 2278 O O . ALA A 1 276 ? 20.293 -12.297 -24.942 1.00 83.50 276 ALA A O 1
ATOM 2279 N N . ILE A 1 277 ? 20.831 -10.332 -25.899 1.00 82.44 277 ILE A N 1
ATOM 2280 C CA . ILE A 1 277 ? 21.051 -9.608 -24.642 1.00 82.44 277 ILE A CA 1
ATOM 2281 C C . ILE A 1 277 ? 19.724 -9.431 -23.890 1.00 82.44 277 ILE A C 1
ATOM 2283 O O . ILE A 1 277 ? 19.667 -9.649 -22.679 1.00 82.44 277 ILE A O 1
ATOM 2287 N N . ALA A 1 278 ? 18.641 -9.085 -24.584 1.00 82.62 278 ALA A N 1
ATOM 2288 C CA . ALA A 1 278 ? 17.331 -8.896 -23.979 1.00 82.62 278 ALA A CA 1
ATOM 2289 C C . ALA A 1 278 ? 16.818 -10.189 -23.339 1.00 82.62 278 ALA A C 1
ATOM 2291 O O . ALA A 1 278 ? 16.457 -10.176 -22.166 1.00 82.62 278 ALA A O 1
ATOM 2292 N N . LEU A 1 279 ? 16.876 -11.327 -24.038 1.00 78.62 279 LEU A N 1
ATOM 2293 C CA . LEU A 1 279 ? 16.442 -12.626 -23.509 1.00 78.62 279 LEU A CA 1
ATOM 2294 C C . LEU A 1 279 ? 17.205 -13.053 -22.246 1.00 78.62 279 LEU A C 1
ATOM 2296 O O . LEU A 1 279 ? 16.657 -13.792 -21.431 1.00 78.62 279 LEU A O 1
ATOM 2300 N N . GLN A 1 280 ? 18.432 -12.570 -22.040 1.00 73.81 280 GLN A N 1
ATOM 2301 C CA . GLN A 1 280 ? 19.187 -12.806 -20.804 1.00 73.81 280 GLN A CA 1
ATOM 2302 C C . GLN A 1 280 ? 18.711 -11.932 -19.635 1.00 73.81 280 GLN A C 1
ATOM 2304 O O . GLN A 1 280 ? 18.875 -12.314 -18.479 1.00 73.81 280 GLN A O 1
ATOM 2309 N N . ASN A 1 281 ? 18.119 -10.768 -19.918 1.00 70.44 281 ASN A N 1
ATOM 2310 C CA . ASN A 1 281 ? 17.844 -9.729 -18.927 1.00 70.44 281 ASN A CA 1
ATOM 2311 C C . ASN A 1 281 ? 16.348 -9.512 -18.638 1.00 70.44 281 ASN A C 1
ATOM 2313 O O . ASN A 1 281 ? 16.022 -9.086 -17.530 1.00 70.44 281 ASN A O 1
ATOM 2317 N N . ILE A 1 282 ? 15.432 -9.843 -19.559 1.00 67.75 282 ILE A N 1
ATOM 2318 C CA . ILE A 1 282 ? 13.969 -9.683 -19.383 1.00 67.75 282 ILE A CA 1
ATOM 2319 C C . ILE A 1 282 ? 13.396 -10.524 -18.235 1.00 67.75 282 ILE A C 1
ATOM 2321 O O . ILE A 1 282 ? 12.279 -10.280 -17.773 1.00 67.75 282 ILE A O 1
ATOM 2325 N N . TRP A 1 283 ? 14.160 -11.514 -17.770 1.00 62.56 283 TRP A N 1
ATOM 2326 C CA . TRP A 1 283 ? 13.806 -12.376 -16.645 1.00 62.56 283 TRP A CA 1
ATOM 2327 C C . TRP A 1 283 ? 14.423 -11.927 -15.319 1.00 62.56 283 TRP A C 1
ATOM 2329 O O . TRP A 1 283 ? 14.293 -12.620 -14.311 1.00 62.56 283 TRP A O 1
ATOM 2339 N N . THR A 1 284 ? 15.095 -10.774 -15.295 1.00 61.12 284 THR A N 1
ATOM 2340 C CA . THR A 1 284 ? 15.635 -10.211 -14.058 1.00 61.12 284 THR A CA 1
ATOM 2341 C C . THR A 1 284 ? 14.471 -9.782 -13.163 1.00 61.12 284 THR A C 1
ATOM 2343 O O . THR A 1 284 ? 13.711 -8.893 -13.553 1.00 61.12 284 THR A O 1
ATOM 2346 N N . PRO A 1 285 ? 14.305 -10.362 -11.959 1.00 53.09 285 PRO A N 1
ATOM 2347 C CA . PRO A 1 285 ? 13.226 -9.974 -11.063 1.00 53.09 285 PRO A CA 1
ATOM 2348 C C . PRO A 1 285 ? 13.449 -8.534 -10.586 1.00 53.09 285 PRO A C 1
ATOM 2350 O O . PRO A 1 285 ? 14.332 -8.252 -9.775 1.00 53.09 285 PRO A O 1
ATOM 2353 N N . VAL A 1 286 ? 12.633 -7.604 -11.082 1.00 52.12 286 VAL A N 1
ATOM 2354 C CA . VAL A 1 286 ? 12.791 -6.157 -10.830 1.00 52.12 286 VAL A CA 1
ATOM 2355 C C . VAL A 1 286 ? 12.281 -5.781 -9.433 1.00 52.12 286 VAL A C 1
ATOM 2357 O O . VAL A 1 286 ? 12.524 -4.684 -8.920 1.00 52.12 286 VAL A O 1
ATOM 2360 N N . ASN A 1 287 ? 11.565 -6.690 -8.761 1.00 50.88 287 ASN A N 1
ATOM 2361 C CA . ASN A 1 287 ? 11.079 -6.461 -7.411 1.00 50.88 287 ASN A CA 1
ATOM 2362 C C . ASN A 1 287 ? 11.305 -7.625 -6.444 1.00 50.88 287 ASN A C 1
ATOM 2364 O O . ASN A 1 287 ? 11.319 -8.802 -6.780 1.00 50.88 287 ASN A O 1
ATOM 2368 N N . SER A 1 288 ? 11.411 -7.264 -5.166 1.00 51.03 288 SER A N 1
ATOM 2369 C CA . SER A 1 288 ? 11.618 -8.221 -4.088 1.00 51.03 288 SER A CA 1
ATOM 2370 C C . SER A 1 288 ? 10.402 -9.118 -3.813 1.00 51.03 288 SER A C 1
ATOM 2372 O O . SER A 1 288 ? 10.570 -10.128 -3.147 1.00 51.03 288 SER A O 1
ATOM 2374 N N . VAL A 1 289 ? 9.207 -8.806 -4.340 1.00 49.66 289 VAL A N 1
ATOM 2375 C CA . VAL A 1 289 ? 8.050 -9.720 -4.258 1.00 49.66 289 VAL A CA 1
ATOM 2376 C C . VAL A 1 289 ? 8.269 -10.919 -5.183 1.00 49.66 289 VAL A C 1
ATOM 2378 O O . VAL A 1 289 ? 7.991 -12.051 -4.800 1.00 49.66 289 VAL A O 1
ATOM 2381 N N . GLU A 1 290 ? 8.807 -10.695 -6.381 1.00 51.47 290 GLU A N 1
ATOM 2382 C CA . GLU A 1 290 ? 9.219 -11.754 -7.305 1.00 51.47 290 GLU A CA 1
ATOM 2383 C C . GLU A 1 290 ? 10.372 -12.570 -6.733 1.00 51.47 290 GLU A C 1
ATOM 2385 O O . GLU A 1 290 ? 10.321 -13.793 -6.774 1.00 51.47 290 GLU A O 1
ATOM 2390 N N . VAL A 1 291 ? 11.342 -11.919 -6.088 1.00 56.47 291 VAL A N 1
ATOM 2391 C CA . VAL A 1 291 ? 12.422 -12.605 -5.364 1.00 56.47 291 VAL A CA 1
ATOM 2392 C C . VAL A 1 291 ? 11.872 -13.489 -4.235 1.00 56.47 291 VAL A C 1
ATOM 2394 O O . VAL A 1 291 ? 12.224 -14.662 -4.157 1.00 56.47 291 VAL A O 1
ATOM 2397 N N . GLU A 1 292 ? 10.966 -12.987 -3.388 1.00 54.88 292 GLU A N 1
ATOM 2398 C CA . GLU A 1 292 ? 10.312 -13.776 -2.325 1.00 54.88 292 GLU A CA 1
ATOM 2399 C C . GLU A 1 292 ? 9.497 -14.952 -2.884 1.00 54.88 292 GLU A C 1
ATOM 2401 O O . GLU A 1 292 ? 9.471 -16.053 -2.322 1.00 54.88 292 GLU A O 1
ATOM 2406 N N . ARG A 1 293 ? 8.849 -14.742 -4.029 1.00 58.53 293 ARG A N 1
ATOM 2407 C CA . ARG A 1 293 ? 8.114 -15.770 -4.766 1.00 58.53 293 ARG A CA 1
ATOM 2408 C C . ARG A 1 293 ? 9.053 -16.828 -5.356 1.00 58.53 293 ARG A C 1
ATOM 2410 O O . ARG A 1 293 ? 8.746 -18.018 -5.242 1.00 58.53 293 ARG A O 1
ATOM 2417 N N . CYS A 1 294 ? 10.195 -16.439 -5.914 1.00 57.12 294 CYS A N 1
ATOM 2418 C CA . CYS A 1 294 ? 11.245 -17.362 -6.343 1.00 57.12 294 CYS A CA 1
ATOM 2419 C C . CYS A 1 294 ? 11.793 -18.144 -5.150 1.00 57.12 294 CYS A C 1
ATOM 2421 O O . CYS A 1 294 ? 11.844 -19.367 -5.208 1.00 57.12 294 CYS A O 1
ATOM 2423 N N . PHE A 1 295 ? 12.068 -17.489 -4.018 1.00 62.75 295 PHE A N 1
ATOM 2424 C CA . PHE A 1 295 ? 12.455 -18.178 -2.786 1.00 62.75 295 PHE A CA 1
ATOM 2425 C C . PHE A 1 295 ? 11.390 -19.154 -2.290 1.00 62.75 295 PHE A C 1
ATOM 2427 O O . PHE A 1 295 ? 11.746 -20.198 -1.758 1.00 62.75 295 PHE A O 1
ATOM 2434 N N . SER A 1 296 ? 10.103 -18.863 -2.484 1.00 63.19 296 SER A N 1
ATOM 2435 C CA . SER A 1 296 ? 9.020 -19.793 -2.138 1.00 63.19 296 SER A CA 1
ATOM 2436 C C . SER A 1 296 ? 9.029 -21.050 -3.020 1.00 63.19 296 SER A C 1
ATOM 2438 O O . SER A 1 296 ? 8.790 -22.141 -2.515 1.00 63.19 296 SER A O 1
ATOM 2440 N N . VAL A 1 297 ? 9.355 -20.912 -4.310 1.00 58.19 297 VAL A N 1
ATOM 2441 C CA . VAL A 1 297 ? 9.515 -22.040 -5.251 1.00 58.19 297 VAL A CA 1
ATOM 2442 C C . VAL A 1 297 ? 10.794 -22.819 -4.957 1.00 58.19 297 VAL A C 1
ATOM 2444 O O . VAL A 1 297 ? 10.785 -24.035 -4.846 1.00 58.19 297 VAL A O 1
ATOM 2447 N N . ILE A 1 298 ? 11.906 -22.134 -4.709 1.00 63.22 298 ILE A N 1
ATOM 2448 C CA . ILE A 1 298 ? 13.141 -22.784 -4.253 1.00 63.22 298 ILE A CA 1
ATOM 2449 C C . ILE A 1 298 ? 12.886 -23.523 -2.929 1.00 63.22 298 ILE A C 1
ATOM 2451 O O . ILE A 1 298 ? 13.391 -24.624 -2.725 1.00 63.22 298 ILE A O 1
ATOM 2455 N N . ASN A 1 299 ? 12.062 -22.968 -2.037 1.00 63.78 299 ASN A N 1
ATOM 2456 C CA . ASN A 1 299 ? 11.691 -23.615 -0.783 1.00 63.78 299 ASN A CA 1
ATOM 2457 C C . ASN A 1 299 ? 10.852 -24.886 -0.993 1.00 63.78 299 ASN A C 1
ATOM 2459 O O . ASN A 1 299 ? 11.029 -25.822 -0.217 1.00 63.78 299 ASN A O 1
ATOM 2463 N N . SER A 1 300 ? 9.999 -24.966 -2.022 1.00 64.00 300 SER A N 1
ATOM 2464 C CA . SER A 1 300 ? 9.272 -26.210 -2.323 1.00 64.00 300 SER A CA 1
ATOM 2465 C C . SER A 1 300 ? 10.194 -27.322 -2.823 1.00 64.00 300 SER A C 1
ATOM 2467 O O . SER A 1 300 ? 9.947 -28.481 -2.514 1.00 64.00 300 SER A O 1
ATOM 2469 N N . PHE A 1 301 ? 11.279 -26.985 -3.529 1.00 56.16 301 PHE A N 1
ATOM 2470 C CA . PHE A 1 301 ? 12.235 -27.975 -4.042 1.00 56.16 301 PHE A CA 1
ATOM 2471 C C . PHE A 1 301 ? 13.320 -28.368 -3.032 1.00 56.16 301 PHE A C 1
ATOM 2473 O O . PHE A 1 301 ? 13.679 -29.536 -2.917 1.00 56.16 301 PHE A O 1
ATOM 2480 N N . PHE A 1 302 ? 13.858 -27.402 -2.284 1.00 60.03 302 PHE A N 1
ATOM 2481 C CA . PHE A 1 302 ? 15.052 -27.613 -1.459 1.00 60.03 302 PHE A CA 1
ATOM 2482 C C . PHE A 1 302 ? 14.779 -27.590 0.046 1.00 60.03 302 PHE A C 1
ATOM 2484 O O . PHE A 1 302 ? 15.642 -28.007 0.824 1.00 60.03 302 PHE A O 1
ATOM 2491 N N . GLY A 1 303 ? 13.609 -27.109 0.483 1.00 66.25 303 GLY A N 1
ATOM 2492 C CA . GLY A 1 303 ? 13.224 -27.032 1.893 1.00 66.25 303 GLY A CA 1
ATOM 2493 C C . GLY A 1 303 ? 14.349 -26.502 2.791 1.00 66.25 303 GLY A C 1
ATOM 2494 O O . GLY A 1 303 ? 14.924 -25.436 2.560 1.00 66.25 303 GLY A O 1
ATOM 2495 N N . LYS A 1 304 ? 14.726 -27.284 3.810 1.00 63.81 304 LYS A N 1
ATOM 2496 C CA . LYS A 1 304 ? 15.801 -26.929 4.756 1.00 63.81 304 LYS A CA 1
ATOM 2497 C C . LYS A 1 304 ? 17.214 -26.944 4.147 1.00 63.81 304 LYS A C 1
ATOM 2499 O O . LYS A 1 304 ? 18.110 -26.342 4.727 1.00 63.81 304 LYS A O 1
ATOM 2504 N N . LYS A 1 305 ? 17.447 -27.564 2.984 1.00 57.94 305 LYS A N 1
ATOM 2505 C CA . LYS A 1 305 ? 18.779 -27.603 2.340 1.00 57.94 305 LYS A CA 1
ATOM 2506 C C . LYS A 1 305 ? 19.172 -26.271 1.682 1.00 57.94 305 LYS A C 1
ATOM 2508 O O . LYS A 1 305 ? 20.332 -26.079 1.334 1.00 57.94 305 LYS A O 1
ATOM 2513 N N . ARG A 1 306 ? 18.249 -25.301 1.590 1.00 57.97 306 ARG A N 1
ATOM 2514 C CA . ARG A 1 306 ? 18.510 -23.943 1.066 1.00 57.97 306 ARG A CA 1
ATOM 2515 C C . ARG A 1 306 ? 19.622 -23.187 1.800 1.00 57.97 306 ARG A C 1
ATOM 2517 O O . ARG A 1 306 ? 20.3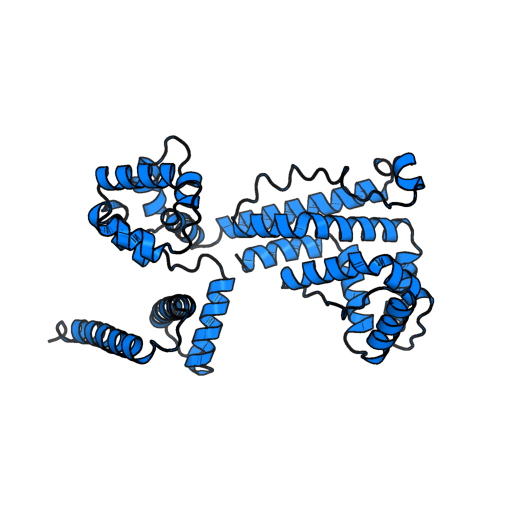14 -22.377 1.196 1.00 57.97 306 ARG A O 1
ATOM 2524 N N . TYR A 1 307 ? 19.816 -23.464 3.091 1.00 56.72 307 TYR A N 1
ATOM 2525 C CA . TYR A 1 307 ? 20.838 -22.805 3.912 1.00 56.72 307 TYR A CA 1
ATOM 2526 C C . TYR A 1 307 ? 22.271 -23.221 3.549 1.00 56.72 307 TYR A C 1
ATOM 2528 O O . TYR A 1 307 ? 23.221 -22.621 4.036 1.00 56.72 307 TYR A O 1
ATOM 2536 N N . GLN A 1 308 ? 22.430 -24.234 2.693 1.00 61.19 308 GLN A N 1
ATOM 2537 C CA . GLN A 1 308 ? 23.724 -24.749 2.240 1.00 61.19 308 GLN A CA 1
ATOM 2538 C C . GLN A 1 308 ? 24.092 -24.248 0.829 1.00 61.19 308 GLN A C 1
ATOM 2540 O O . GLN A 1 308 ? 25.093 -24.675 0.254 1.00 61.19 308 GLN A O 1
ATOM 2545 N N . MET A 1 309 ? 23.287 -23.353 0.243 1.00 60.12 309 MET A N 1
ATOM 2546 C CA . MET A 1 309 ? 23.507 -22.853 -1.114 1.00 60.12 309 MET A CA 1
ATOM 2547 C C . MET A 1 309 ? 24.643 -21.827 -1.165 1.00 60.12 309 MET A C 1
ATOM 2549 O O . MET A 1 309 ? 24.652 -20.838 -0.435 1.00 60.12 309 MET A O 1
ATOM 2553 N N . LYS A 1 310 ? 25.589 -22.039 -2.085 1.00 62.12 310 LYS A N 1
ATOM 2554 C CA . LYS A 1 310 ? 26.649 -21.073 -2.407 1.00 62.12 310 LYS A CA 1
ATOM 2555 C C . LYS A 1 310 ? 26.103 -19.967 -3.319 1.00 62.12 310 LYS A C 1
ATOM 2557 O O . LYS A 1 310 ? 25.185 -20.208 -4.100 1.00 62.12 310 LYS A O 1
ATOM 2562 N N . LYS A 1 311 ? 26.711 -18.775 -3.275 1.00 48.78 311 LYS A N 1
ATOM 2563 C CA . LYS A 1 311 ? 26.285 -17.567 -4.016 1.00 48.78 311 LYS A CA 1
ATOM 2564 C C . LYS A 1 311 ? 26.002 -17.818 -5.509 1.00 48.78 311 LYS A C 1
ATOM 2566 O O . LYS A 1 311 ? 24.974 -17.378 -6.011 1.00 48.78 311 LYS A O 1
ATOM 2571 N N . ASN A 1 312 ? 26.851 -18.593 -6.188 1.00 49.03 312 ASN A N 1
ATOM 2572 C CA . ASN A 1 312 ? 26.676 -18.906 -7.614 1.00 49.03 312 ASN A CA 1
ATOM 2573 C C . ASN A 1 312 ? 25.452 -19.797 -7.890 1.00 49.03 312 ASN A C 1
ATOM 2575 O O . ASN A 1 312 ? 24.794 -19.634 -8.911 1.00 49.03 312 ASN A O 1
ATOM 2579 N N . ASN A 1 313 ? 25.098 -20.688 -6.960 1.00 55.03 313 ASN A N 1
ATOM 2580 C CA . ASN A 1 313 ? 23.934 -21.566 -7.104 1.00 55.03 313 ASN A CA 1
ATOM 2581 C C . ASN A 1 313 ? 22.631 -20.781 -6.918 1.00 55.03 313 ASN A C 1
ATOM 2583 O O . ASN A 1 313 ? 21.632 -21.094 -7.554 1.00 55.03 313 ASN A O 1
ATOM 2587 N N . ILE A 1 314 ? 22.644 -19.737 -6.081 1.00 57.44 314 ILE A N 1
ATOM 2588 C CA . ILE A 1 314 ? 21.474 -18.885 -5.841 1.00 57.44 314 ILE A CA 1
ATOM 2589 C C . ILE A 1 314 ? 21.088 -18.135 -7.118 1.00 57.44 314 ILE A C 1
ATOM 2591 O O . ILE A 1 314 ? 19.916 -18.130 -7.467 1.00 57.44 314 ILE A O 1
ATOM 2595 N N . ALA A 1 315 ? 22.043 -17.557 -7.850 1.00 54.19 315 ALA A N 1
ATOM 2596 C CA . ALA A 1 315 ? 21.748 -16.822 -9.085 1.00 54.19 315 ALA A CA 1
ATOM 2597 C C . ALA A 1 315 ? 21.082 -17.713 -10.155 1.00 54.19 315 ALA A C 1
ATOM 2599 O O . ALA A 1 315 ? 20.063 -17.339 -10.742 1.00 54.19 315 ALA A O 1
ATOM 2600 N N . VAL A 1 316 ? 21.610 -18.926 -10.349 1.00 52.97 316 VAL A N 1
ATOM 2601 C CA . VAL A 1 316 ? 21.059 -19.914 -11.291 1.00 52.97 316 VAL A CA 1
ATOM 2602 C C . VAL A 1 316 ? 19.673 -20.385 -10.846 1.00 52.97 316 VAL A C 1
ATOM 2604 O O . VAL A 1 316 ? 18.740 -20.406 -11.644 1.00 52.97 316 VAL A O 1
ATOM 2607 N N . LEU A 1 317 ? 19.499 -20.694 -9.558 1.00 56.19 317 LEU A N 1
ATOM 2608 C CA . LEU A 1 317 ? 18.222 -21.158 -9.009 1.00 56.19 317 LEU A CA 1
ATOM 2609 C C . LEU A 1 317 ? 17.145 -20.073 -8.989 1.00 56.19 317 LEU A C 1
ATOM 2611 O O . LEU A 1 317 ? 15.972 -20.383 -9.172 1.00 56.19 317 LEU A O 1
ATOM 2615 N N . MET A 1 318 ? 17.519 -18.812 -8.780 1.00 60.09 318 MET A N 1
ATOM 2616 C CA . MET A 1 318 ? 16.595 -17.681 -8.848 1.00 60.09 318 MET A CA 1
ATOM 2617 C C . MET A 1 318 ? 16.110 -17.454 -10.276 1.00 60.09 318 MET A C 1
ATOM 2619 O O . MET A 1 318 ? 14.914 -17.254 -10.474 1.00 60.09 318 MET A O 1
ATOM 2623 N N . SER A 1 319 ? 17.012 -17.569 -11.254 1.00 53.69 319 SER A N 1
ATOM 2624 C CA . SER A 1 319 ? 16.667 -17.518 -12.678 1.00 53.69 319 SER A CA 1
ATOM 2625 C C . SER A 1 319 ? 15.743 -18.681 -13.058 1.00 53.69 319 SER A C 1
ATOM 2627 O O . SER A 1 319 ? 14.687 -18.475 -13.649 1.00 53.69 319 SER A O 1
ATOM 2629 N N . PHE A 1 320 ? 16.065 -19.901 -12.615 1.00 54.69 320 PHE A N 1
ATOM 2630 C CA . PHE A 1 320 ? 15.223 -21.086 -12.804 1.00 54.69 320 PHE A CA 1
ATOM 2631 C C . PHE A 1 320 ? 13.829 -20.937 -12.171 1.00 54.69 320 PHE A C 1
ATOM 2633 O O . PHE A 1 320 ? 12.819 -21.140 -12.839 1.00 54.69 320 PHE A O 1
ATOM 2640 N N . ALA A 1 321 ? 13.750 -20.539 -10.899 1.00 54.56 321 ALA A N 1
ATOM 2641 C CA . ALA A 1 321 ? 12.487 -20.381 -10.178 1.00 54.56 321 ALA A CA 1
ATOM 2642 C C . ALA A 1 321 ? 11.610 -19.254 -10.745 1.00 54.56 321 ALA A C 1
ATOM 2644 O O . ALA A 1 321 ? 10.383 -19.321 -10.647 1.00 54.56 321 ALA A O 1
ATOM 2645 N N . PHE A 1 322 ? 12.229 -18.231 -11.336 1.00 51.28 322 PHE A N 1
ATOM 2646 C CA . PHE A 1 322 ? 11.526 -17.179 -12.061 1.00 51.28 322 PHE A CA 1
ATOM 2647 C C . PHE A 1 322 ? 10.927 -17.712 -13.370 1.00 51.28 322 PHE A C 1
ATOM 2649 O O . PHE A 1 322 ? 9.742 -17.502 -13.629 1.00 51.28 322 PHE A O 1
ATOM 2656 N N . ASN A 1 323 ? 11.709 -18.476 -14.139 1.00 49.28 323 ASN A N 1
ATOM 2657 C CA . ASN A 1 323 ? 11.289 -19.059 -15.416 1.00 49.28 323 ASN A CA 1
ATOM 2658 C C . ASN A 1 323 ? 10.178 -20.111 -15.244 1.00 49.28 323 ASN A C 1
ATOM 2660 O O . ASN A 1 323 ? 9.153 -20.045 -15.921 1.00 49.28 323 ASN A O 1
ATOM 2664 N N . MET A 1 324 ? 10.310 -21.007 -14.260 1.00 50.00 324 MET A N 1
ATOM 2665 C CA . MET A 1 324 ? 9.305 -22.032 -13.934 1.00 50.00 324 MET A CA 1
ATOM 2666 C C . MET A 1 324 ? 7.935 -21.455 -13.557 1.00 50.00 324 MET A C 1
ATOM 2668 O O . MET A 1 324 ? 6.920 -22.113 -13.731 1.00 50.00 324 MET A O 1
ATOM 2672 N N . ARG A 1 325 ? 7.876 -20.228 -13.024 1.00 51.50 325 ARG A N 1
ATOM 2673 C CA . ARG A 1 325 ? 6.606 -19.583 -12.643 1.00 51.50 325 ARG A CA 1
ATOM 2674 C C . ARG A 1 325 ? 5.826 -19.010 -13.824 1.00 51.50 325 ARG A C 1
ATOM 2676 O O . ARG A 1 325 ? 4.641 -18.723 -13.660 1.00 51.50 325 ARG A O 1
ATOM 2683 N N . ARG A 1 326 ? 6.485 -18.755 -14.956 1.00 46.56 326 ARG A N 1
ATOM 2684 C CA . ARG A 1 326 ? 5.869 -18.132 -16.138 1.00 46.56 326 ARG A CA 1
ATOM 2685 C C . ARG A 1 326 ? 5.459 -19.150 -17.203 1.00 46.56 326 ARG A C 1
ATOM 2687 O O . ARG A 1 326 ? 4.555 -18.855 -17.977 1.00 46.56 326 ARG A O 1
ATOM 2694 N N . LEU A 1 327 ? 6.041 -20.348 -17.180 1.00 42.47 327 LEU A N 1
ATOM 2695 C CA . LEU A 1 327 ? 5.517 -21.524 -17.871 1.00 42.47 327 LEU A CA 1
ATOM 2696 C C . LEU A 1 327 ? 4.304 -22.026 -17.070 1.00 42.47 327 LEU A C 1
ATOM 2698 O O . LEU A 1 327 ? 4.458 -22.648 -16.026 1.00 42.47 327 LEU A O 1
ATOM 2702 N N . LYS A 1 328 ? 3.086 -21.679 -17.491 1.00 38.22 328 LYS A N 1
ATOM 2703 C CA . LYS A 1 328 ? 1.844 -22.054 -16.787 1.00 38.22 328 LYS A CA 1
ATOM 2704 C C . LYS A 1 328 ? 1.484 -23.546 -16.881 1.00 38.22 328 LYS A C 1
ATOM 2706 O O . LYS A 1 328 ? 0.471 -23.931 -16.307 1.00 38.22 328 LYS A O 1
ATOM 2711 N N . ASP A 1 329 ? 2.318 -24.370 -17.507 1.00 38.34 329 ASP A N 1
ATOM 2712 C CA . ASP A 1 329 ? 2.039 -25.784 -17.736 1.00 38.34 329 ASP A CA 1
ATOM 2713 C C . ASP A 1 329 ? 3.003 -26.658 -16.934 1.00 38.34 329 ASP A C 1
ATOM 2715 O O . ASP A 1 329 ? 4.142 -26.903 -17.333 1.00 38.34 329 ASP A O 1
ATOM 2719 N N . PHE A 1 330 ? 2.520 -27.160 -15.796 1.00 39.41 330 PHE A N 1
ATOM 2720 C CA . PHE A 1 330 ? 3.208 -28.195 -15.018 1.00 39.41 330 PHE A CA 1
ATOM 2721 C C . PHE A 1 330 ? 3.358 -29.521 -15.796 1.00 39.41 330 PHE A C 1
ATOM 2723 O O . PHE A 1 330 ? 4.174 -30.350 -15.405 1.00 39.41 330 PHE A O 1
ATOM 2730 N N . ASP A 1 331 ? 2.650 -29.696 -16.918 1.00 37.28 331 ASP A N 1
ATOM 2731 C CA . ASP A 1 331 ? 2.630 -30.934 -17.712 1.00 37.28 331 ASP A CA 1
ATOM 2732 C C . ASP A 1 331 ? 3.779 -31.056 -18.735 1.00 37.28 331 ASP A C 1
ATOM 2734 O O . ASP A 1 331 ? 3.991 -32.120 -19.307 1.00 37.28 331 ASP A O 1
ATOM 2738 N N . THR A 1 332 ? 4.583 -30.005 -18.946 1.00 43.06 332 THR A N 1
ATOM 2739 C CA . THR A 1 332 ? 5.785 -30.056 -19.819 1.00 43.06 332 THR A CA 1
ATOM 2740 C C . THR A 1 332 ? 7.087 -30.322 -19.045 1.00 43.06 332 THR A C 1
ATOM 2742 O O . THR A 1 332 ? 8.198 -30.151 -19.564 1.00 43.06 332 THR A O 1
ATOM 2745 N N . PHE A 1 333 ? 6.955 -30.757 -17.787 1.00 42.31 333 PHE A N 1
ATOM 2746 C CA . PHE A 1 333 ? 8.040 -30.945 -16.825 1.00 42.31 333 PHE A CA 1
ATOM 2747 C C . PHE A 1 333 ? 9.112 -31.945 -17.292 1.00 42.31 333 PHE A C 1
ATOM 2749 O O . PHE A 1 333 ? 10.298 -31.637 -17.176 1.00 42.31 333 PHE A O 1
ATOM 2756 N N . ASP A 1 334 ? 8.733 -33.068 -17.909 1.00 40.88 334 ASP A N 1
ATOM 2757 C CA . ASP A 1 334 ? 9.698 -34.114 -18.295 1.00 40.88 334 ASP A CA 1
ATOM 2758 C C . ASP A 1 334 ? 10.641 -33.683 -19.433 1.00 40.88 334 ASP A C 1
ATOM 2760 O O . ASP A 1 334 ? 11.843 -33.952 -19.388 1.00 40.88 334 ASP A O 1
ATOM 2764 N N . ASN A 1 335 ? 10.149 -32.902 -20.400 1.00 38.12 335 ASN A N 1
ATOM 2765 C CA . ASN A 1 335 ? 10.982 -32.379 -21.493 1.00 38.12 335 ASN A CA 1
ATOM 2766 C C . ASN A 1 335 ? 11.900 -31.233 -21.034 1.00 38.12 335 ASN A C 1
ATOM 2768 O O . ASN A 1 335 ? 13.012 -31.059 -21.539 1.00 38.12 335 ASN A O 1
ATOM 2772 N N . SER A 1 336 ? 11.448 -30.450 -20.053 1.00 41.41 336 SER A N 1
ATOM 2773 C CA . SER A 1 336 ? 12.190 -29.302 -19.520 1.00 41.41 336 SER A CA 1
ATOM 2774 C C . SER A 1 336 ? 13.331 -29.742 -18.598 1.00 41.41 336 SER A C 1
ATOM 2776 O O . SER A 1 336 ? 14.406 -29.135 -18.602 1.00 41.41 336 SER A O 1
ATOM 2778 N N . LEU A 1 337 ? 13.117 -30.822 -17.835 1.00 42.12 337 LEU A N 1
ATOM 2779 C CA . LEU A 1 337 ? 14.132 -31.431 -16.980 1.00 42.12 337 LEU A CA 1
ATOM 2780 C C . LEU A 1 337 ? 15.236 -32.096 -17.818 1.00 42.12 337 LEU A C 1
ATOM 2782 O O . LEU A 1 337 ? 16.408 -31.852 -17.547 1.00 42.12 337 LEU A O 1
ATOM 2786 N N . GLN A 1 338 ? 14.885 -32.810 -18.899 1.00 41.03 338 GLN A N 1
ATOM 2787 C CA . GLN A 1 338 ? 15.863 -33.369 -19.848 1.00 41.03 338 GLN A CA 1
ATOM 2788 C C . GLN A 1 338 ? 16.722 -32.289 -20.518 1.00 41.03 338 GLN A C 1
ATOM 2790 O O . GLN A 1 338 ? 17.941 -32.437 -20.615 1.00 41.03 338 GLN A O 1
ATOM 2795 N N . HIS A 1 339 ? 16.131 -31.160 -20.924 1.00 39.47 339 HIS A N 1
ATOM 2796 C CA . HIS A 1 339 ? 16.898 -30.048 -21.491 1.00 39.47 339 HIS A CA 1
ATOM 2797 C C . HIS A 1 339 ? 17.844 -29.389 -20.477 1.00 39.47 339 HIS A C 1
ATOM 2799 O O . HIS A 1 339 ? 18.933 -28.952 -20.856 1.00 39.47 339 HIS A O 1
ATOM 2805 N N . MET A 1 340 ? 17.475 -29.336 -19.192 1.00 38.81 340 MET A N 1
ATOM 2806 C CA . MET A 1 340 ? 18.340 -28.797 -18.138 1.00 38.81 340 MET A CA 1
ATOM 2807 C C . MET A 1 340 ? 19.396 -29.790 -17.653 1.00 38.81 340 MET A C 1
ATOM 2809 O O . MET A 1 340 ? 20.489 -29.357 -17.296 1.00 38.81 340 MET A O 1
ATOM 2813 N N . GLU A 1 341 ? 19.123 -31.093 -17.657 1.00 42.31 341 GLU A N 1
ATOM 2814 C CA . GLU A 1 341 ? 20.149 -32.115 -17.444 1.00 42.31 341 GLU A CA 1
ATOM 2815 C C . GLU A 1 341 ? 21.175 -32.081 -18.575 1.00 42.31 341 GLU A C 1
ATOM 2817 O O . GLU A 1 341 ? 22.366 -32.067 -18.290 1.00 42.31 341 GLU A O 1
ATOM 2822 N N . LEU A 1 342 ? 20.749 -31.913 -19.832 1.00 35.91 342 LEU A N 1
ATOM 2823 C CA . LEU A 1 342 ? 21.648 -31.720 -20.975 1.00 35.91 342 LEU A CA 1
ATOM 2824 C C . LEU A 1 342 ? 22.429 -30.396 -20.903 1.00 35.91 342 LEU A C 1
ATOM 2826 O O . LEU A 1 342 ? 23.623 -30.374 -21.193 1.00 35.91 342 LEU A O 1
ATOM 2830 N N . TYR A 1 343 ? 21.803 -29.295 -20.471 1.00 38.78 343 TYR A N 1
ATOM 2831 C CA . TYR A 1 343 ? 22.471 -27.992 -20.340 1.00 38.78 343 TYR A CA 1
ATOM 2832 C C . TYR A 1 343 ? 23.452 -27.946 -19.156 1.00 38.78 343 TYR A C 1
ATOM 2834 O O . TYR A 1 343 ? 24.565 -27.433 -19.286 1.00 38.78 343 TYR A O 1
ATOM 2842 N N . ASN A 1 344 ? 23.085 -28.532 -18.010 1.00 43.59 344 ASN A N 1
ATOM 2843 C CA . ASN A 1 344 ? 23.974 -28.659 -16.854 1.00 43.59 344 ASN A CA 1
ATOM 2844 C C . ASN A 1 344 ? 25.078 -29.694 -17.099 1.00 43.59 344 ASN A C 1
ATOM 2846 O O . ASN A 1 344 ? 26.214 -29.443 -16.702 1.00 43.59 344 ASN A O 1
ATOM 2850 N N . ALA A 1 345 ? 24.795 -30.798 -17.800 1.00 36.03 345 ALA A N 1
ATOM 2851 C CA . ALA A 1 345 ? 25.811 -31.751 -18.242 1.00 36.03 345 ALA A CA 1
ATOM 2852 C C . ALA A 1 345 ? 26.788 -31.101 -19.228 1.00 36.03 345 ALA A C 1
ATOM 2854 O O . ALA A 1 345 ? 27.989 -31.282 -19.070 1.00 36.03 345 ALA A O 1
ATOM 2855 N N . ALA A 1 346 ? 26.322 -30.265 -20.163 1.00 32.94 346 ALA A N 1
ATOM 2856 C CA . ALA A 1 346 ? 27.184 -29.519 -21.084 1.00 32.94 346 ALA A CA 1
ATOM 2857 C C . ALA A 1 346 ? 28.051 -28.455 -20.378 1.00 32.94 346 ALA A C 1
ATOM 2859 O O . ALA A 1 346 ? 29.214 -28.261 -20.738 1.00 32.94 346 ALA A O 1
ATOM 2860 N N . LEU A 1 347 ? 27.524 -27.788 -19.343 1.00 37.44 347 LEU A N 1
ATOM 2861 C CA . LEU A 1 347 ? 28.276 -26.842 -18.504 1.00 37.44 347 LEU A CA 1
ATOM 2862 C C . LEU A 1 347 ? 29.277 -27.528 -17.561 1.00 37.44 347 LEU A C 1
ATOM 2864 O O . LEU A 1 347 ? 30.307 -26.935 -17.232 1.00 37.44 347 LEU A O 1
ATOM 2868 N N . LEU A 1 348 ? 28.991 -28.762 -17.137 1.00 34.88 348 LEU A N 1
ATOM 2869 C CA . LEU A 1 348 ? 29.912 -29.609 -16.378 1.00 34.88 348 LEU A CA 1
ATOM 2870 C C . LEU A 1 348 ? 30.997 -30.215 -17.283 1.00 34.88 348 LEU A C 1
ATOM 2872 O O . LEU A 1 348 ? 32.164 -30.174 -16.903 1.00 34.88 348 LEU A O 1
ATOM 2876 N N . TYR A 1 349 ? 30.662 -30.665 -18.498 1.00 31.16 349 TYR A N 1
ATOM 2877 C CA . TYR A 1 349 ? 31.629 -31.206 -19.466 1.00 31.16 349 TYR A CA 1
ATOM 2878 C C . TYR A 1 349 ? 32.627 -30.145 -19.948 1.00 31.16 349 TYR A C 1
ATOM 2880 O O . TYR A 1 349 ? 33.832 -30.385 -19.945 1.00 31.16 349 TYR A O 1
ATOM 2888 N N . LYS A 1 350 ? 32.171 -28.914 -20.230 1.00 34.94 350 LYS A N 1
ATOM 2889 C CA . LYS A 1 350 ? 33.069 -27.797 -20.595 1.00 34.94 350 LYS A CA 1
ATOM 2890 C C . LYS A 1 350 ? 34.044 -27.373 -19.491 1.00 34.94 350 LYS A C 1
ATOM 2892 O O . LYS A 1 350 ? 34.973 -26.620 -19.770 1.00 34.94 350 LYS A O 1
ATOM 2897 N N . LYS A 1 351 ? 33.843 -27.815 -18.246 1.00 37.16 351 LYS A N 1
ATOM 2898 C CA . LYS A 1 351 ? 34.774 -27.569 -17.134 1.00 37.16 351 LYS A CA 1
ATOM 2899 C C . LYS A 1 351 ? 35.767 -28.705 -16.892 1.00 37.16 351 LYS A C 1
ATOM 2901 O O . LYS A 1 351 ? 36.704 -28.484 -16.133 1.00 37.16 351 LYS A 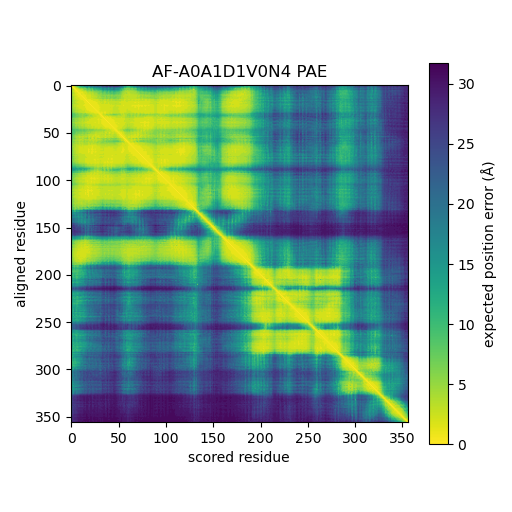O 1
ATOM 2906 N N . PHE A 1 352 ? 35.594 -29.865 -17.527 1.00 31.12 352 PHE A N 1
ATOM 2907 C CA . PHE A 1 352 ? 36.527 -30.990 -17.411 1.00 31.12 352 PHE A CA 1
ATOM 2908 C C . PHE A 1 352 ? 37.513 -31.101 -18.590 1.00 31.12 352 PHE A C 1
ATOM 2910 O O . PHE A 1 352 ? 38.617 -31.582 -18.375 1.00 31.12 352 PHE A O 1
ATOM 2917 N N . ASP A 1 353 ? 37.206 -30.548 -19.770 1.00 30.83 353 ASP A N 1
ATOM 2918 C CA . ASP A 1 353 ? 38.101 -30.593 -20.952 1.00 30.83 353 ASP A CA 1
ATOM 2919 C C . ASP A 1 353 ? 39.207 -29.513 -21.000 1.00 30.83 353 ASP A C 1
ATOM 2921 O O . ASP A 1 353 ? 39.961 -29.418 -21.965 1.00 30.83 353 ASP A O 1
ATOM 2925 N N . HIS A 1 354 ? 39.349 -28.695 -19.954 1.00 36.81 354 HIS A N 1
ATOM 2926 C CA . HIS A 1 354 ? 40.469 -27.745 -19.819 1.00 36.81 354 HIS A CA 1
ATOM 2927 C C . HIS A 1 354 ? 41.301 -27.969 -18.549 1.00 36.81 354 HIS A C 1
ATOM 2929 O O . HIS A 1 354 ? 41.963 -27.053 -18.063 1.00 36.81 354 HIS A O 1
ATOM 2935 N N . ALA A 1 355 ? 41.268 -29.189 -18.010 1.00 39.16 355 ALA A N 1
ATOM 2936 C CA . ALA A 1 355 ? 42.106 -29.605 -16.888 1.00 39.16 355 ALA A CA 1
ATOM 2937 C C . ALA A 1 355 ? 42.741 -30.993 -17.106 1.00 39.16 355 ALA A C 1
ATOM 2939 O O . ALA A 1 355 ? 42.823 -31.786 -16.166 1.00 39.16 355 ALA A O 1
ATOM 2940 N N . GLN A 1 356 ? 43.206 -31.265 -18.330 1.00 33.78 356 GLN A N 1
ATOM 2941 C CA . GLN A 1 356 ? 44.276 -32.232 -18.593 1.00 33.78 356 GLN A CA 1
ATOM 2942 C C . GLN A 1 356 ? 45.391 -31.569 -19.388 1.00 33.78 356 GLN A C 1
ATOM 2944 O O . GLN A 1 356 ? 45.068 -30.889 -20.388 1.00 33.78 356 GLN A O 1
#

pLDDT: mean 71.67, std 18.65, range [30.83, 95.81]

Solvent-accessible surface area (backbone atoms only — not comparable to full-atom values): 20088 Å² total; per-residue (Å²): 71,51,63,43,46,40,46,27,42,43,30,40,51,66,49,35,54,65,53,47,50,50,54,53,36,56,33,68,62,36,76,89,31,70,65,55,46,49,55,50,43,52,59,39,43,77,69,76,40,91,75,74,83,88,55,61,62,39,90,78,35,59,72,36,34,53,50,19,37,46,48,44,61,74,40,46,69,56,52,56,58,44,58,74,72,59,84,67,69,70,88,53,29,66,43,50,50,51,51,48,53,39,62,70,34,62,59,54,34,52,34,38,52,48,54,40,51,51,48,52,70,45,43,64,59,54,50,55,24,63,74,68,70,51,69,76,74,63,75,83,66,67,64,68,86,79,70,79,58,99,73,52,61,79,62,55,84,75,62,57,51,84,74,36,66,49,46,52,52,42,51,50,36,50,52,49,16,53,50,47,14,46,52,51,33,53,49,52,54,70,67,40,90,56,39,51,31,58,57,40,48,38,54,68,39,45,69,45,26,48,70,75,42,53,98,83,42,65,67,53,40,45,72,50,49,28,52,76,21,64,46,76,70,49,80,72,46,52,70,68,44,54,51,51,51,48,53,52,25,65,74,44,60,84,61,83,69,90,47,62,66,61,53,38,60,74,38,36,84,71,25,60,59,54,27,59,51,32,71,71,38,71,68,56,71,77,31,48,58,53,47,53,49,18,51,51,49,47,37,74,78,42,51,82,59,56,84,74,62,50,75,74,55,49,59,54,49,44,49,48,34,48,53,60,68,70,53,87,57,81,85,54,49,72,65,54,51,52,54,47,52,52,51,51,49,50,60,52,49,69,65,54,79,78,73,123

Radius of gyration: 26.58 Å; Cα contacts (8 Å, |Δi|>4): 286; chains: 1; bounding box: 74×61×69 Å

Foldseek 3Di:
DLVLVLLLLLLLCVLLVLLVLLLVLVCVQPVPDPPSQVVLVVQCVVVVHDDDGQQHADSSDLVSVLVNLVVCLVCVVSVQVCLVVDDDDDPSVVSSVVSPVQCVPPLSVVLNNLSSVVCNVCVVVCVVCSVVVNLPPSLVPPPSVPPSDPPPPPCPVVPPCVPPPSNVVSVVSNSSSSVSSSVRSVVCCVPPPLSLVLLLLCCLVLLVVPVVDPDPCQVVSQPPRNVVNVLPQSVVFDPQLSVLSVVVSVVCNPPDCPDSLVVLVVCCVSNVRNSVSNVVRVLPPSDVVLVVQLVVQVCVVQPPVVVVDDPVRSVVSSSVSSVVVVPPDPPCVVVVVVVVCVVVVVVVVVVVVVPD

Mean predicted aligned error: 15.83 Å

Organism: Ramazzottius varieornatus (NCBI:txid947166)

Sequence (356 aa):
MAHSWNNANGELIKNLPLLVKFLARVQKLFCHSGERKQQFKDFVMARSLHFTSPVFYCKTRWSSYLRSIRYWVKYIDEIEAFVEQLKVSGKVAKCLQYLREMFSNMDEKYKLLFQLRAIDHIGDRLEAELTKSRISSTFEGFLLDNELDPHAPAEGRTNGWTRKLWYTESKTQLVAALTAAKTKVDQVSKEHPESKFLMGVRIFELSQAVRMMGDREWTNVRDTILPKQGVTGISQIPMDEWRVYQKIAEEVMFINTENLDSFWRSHSKELPVLHAIALQNIWTPVNSVEVERCFSVINSFFGKKRYQMKKNNIAVLMSFAFNMRRLKDFDTFDNSLQHMELYNAALLYKKFDHAQ

Nearest PDB structures (foldseek):
  8d9p-assembly1_A  TM=1.935E-01  e=8.397E+00  synthetic construct

Secondary structure (DSSP, 8-state):
-HHHHHHHHHHHHHH-HHHHHHHHHHHHHHTT-HHHHHHHHHHHHTTTPPP-PPPPPBTTBHHHHHHHHHHHHHTHHHHHHHHHH----GGGHHHHHHHHHHHHSHHHHHHHHHHHHHHHHHHHHHHHHHHHT--SSSSS---TTT-S-TTS-THHHHTTGGGSHHHHHHHHHHHHHHHHHHHHHHHHHHH-TTHHHHHHGGGGSHHHHHHHS-TT-HHHIIIIIHHHTT-TTGGGS-HHHHHHHHHHHHHTTT---S-HHHHHHHTTTTSHHHHHHHHHHTTS--SHHHHHHHHHHHHHHHGGGGGG--HHHHHHHHHHHHHHTT---GGGHHHHHHHHHHHHHHHHHTTTTT--

InterPro domains:
  IPR008906 HAT, C-terminal dimerisation domain [PF05699] (251-321)
  IPR012337 Ribonuclease H-like superfamily [SSF53098] (2-325)